Protein AF-A0A1J5X8X1-F1 (afdb_monomer)

Mean predicted aligned error: 5.67 Å

pLDDT: mean 90.8, std 10.08, range [32.78, 98.69]

Structure (mmCIF, N/CA/C/O backbone):
data_AF-A0A1J5X8X1-F1
#
_entry.id   AF-A0A1J5X8X1-F1
#
loop_
_atom_site.group_PDB
_atom_site.id
_atom_site.type_symbol
_atom_site.label_atom_id
_atom_site.label_alt_id
_atom_site.label_comp_id
_atom_site.label_asym_id
_atom_site.label_entity_id
_atom_site.label_seq_id
_atom_site.pdbx_PDB_ins_code
_atom_site.Cartn_x
_atom_site.Cartn_y
_atom_site.Cartn_z
_atom_site.occupancy
_atom_site.B_iso_or_equiv
_atom_site.auth_seq_id
_atom_site.auth_comp_id
_atom_site.auth_asym_id
_atom_site.auth_atom_id
_atom_site.pdbx_PDB_model_num
ATOM 1 N N . MET A 1 1 ? -32.567 1.807 9.500 1.00 40.91 1 MET A N 1
ATOM 2 C CA . MET A 1 1 ? -31.312 1.672 10.269 1.00 40.91 1 MET A CA 1
ATOM 3 C C . MET A 1 1 ? -31.711 1.570 11.719 1.00 40.91 1 MET A C 1
ATOM 5 O O . MET A 1 1 ? -32.300 2.523 12.210 1.00 40.91 1 MET A O 1
ATOM 9 N N . GLU A 1 2 ? -31.465 0.439 12.374 1.00 32.78 2 GLU A N 1
ATOM 10 C CA . GLU A 1 2 ? -31.559 0.424 13.834 1.00 32.78 2 GLU A CA 1
ATOM 11 C C . GLU A 1 2 ? -30.448 1.315 14.408 1.00 32.78 2 GLU A C 1
ATOM 13 O O . GLU A 1 2 ? -29.316 1.275 13.909 1.00 32.78 2 GLU A O 1
ATOM 18 N N . PRO A 1 3 ? -30.750 2.166 15.398 1.00 39.25 3 PRO A N 1
ATOM 19 C CA . PRO A 1 3 ? -29.725 2.935 16.078 1.00 39.25 3 PRO A CA 1
ATOM 20 C C . PRO A 1 3 ? -28.790 1.971 16.816 1.00 39.25 3 PRO A C 1
ATOM 22 O O . PRO A 1 3 ? -29.241 1.160 17.618 1.00 39.25 3 PRO A O 1
ATOM 25 N N . LEU A 1 4 ? -27.483 2.079 16.555 1.00 45.34 4 LEU A N 1
ATOM 26 C CA . LEU A 1 4 ? -26.440 1.466 17.382 1.00 45.34 4 LEU A CA 1
ATOM 27 C C . LEU A 1 4 ? -26.690 1.867 18.845 1.00 45.34 4 LEU A C 1
ATOM 29 O O . LEU A 1 4 ? -26.504 3.034 19.201 1.00 45.34 4 LEU A O 1
ATOM 33 N N . GLN A 1 5 ? -27.151 0.927 19.674 1.00 43.59 5 GLN A N 1
ATOM 34 C CA . GLN A 1 5 ? -27.221 1.112 21.121 1.00 43.59 5 GLN A CA 1
ATOM 35 C C . GLN A 1 5 ? -25.790 1.249 21.641 1.00 43.59 5 GLN A C 1
ATOM 37 O O . GLN A 1 5 ? -25.030 0.283 21.673 1.00 43.59 5 GLN A O 1
ATOM 42 N N . ALA A 1 6 ? -25.406 2.467 22.018 1.00 47.28 6 ALA A N 1
ATOM 43 C CA . ALA A 1 6 ? -24.106 2.720 22.615 1.00 47.28 6 ALA A CA 1
ATOM 44 C C . ALA A 1 6 ? -24.049 2.061 24.002 1.00 47.28 6 ALA A C 1
ATOM 46 O O . ALA A 1 6 ? -24.786 2.442 24.912 1.00 47.28 6 ALA A O 1
ATOM 47 N N . LEU A 1 7 ? -23.160 1.081 24.173 1.00 52.22 7 LEU A N 1
ATOM 48 C CA . LEU A 1 7 ? -22.759 0.618 25.501 1.00 52.22 7 LEU A CA 1
ATOM 49 C C . LEU A 1 7 ? -22.048 1.770 26.225 1.00 52.22 7 LEU A C 1
ATOM 51 O O . LEU A 1 7 ? -21.293 2.529 25.613 1.00 52.22 7 LEU A O 1
ATOM 55 N N . GLN A 1 8 ? -22.287 1.879 27.535 1.00 59.03 8 GLN A N 1
ATOM 56 C CA . GLN A 1 8 ? -21.937 3.025 28.390 1.00 59.03 8 GLN A CA 1
ATOM 57 C C . GLN A 1 8 ? -20.430 3.385 28.400 1.00 59.03 8 GLN A C 1
ATOM 59 O O . GLN A 1 8 ? -20.063 4.470 28.841 1.00 59.03 8 GLN A O 1
ATOM 64 N N . LYS A 1 9 ? -19.561 2.515 27.858 1.00 79.44 9 LYS A N 1
ATOM 65 C CA . LYS A 1 9 ? -18.166 2.799 27.484 1.00 79.44 9 LYS A CA 1
ATOM 66 C C . LYS A 1 9 ? -17.836 2.105 26.160 1.00 79.44 9 LYS A C 1
ATOM 68 O O . LYS A 1 9 ? -17.605 0.898 26.126 1.00 79.44 9 LYS A O 1
ATOM 73 N N . SER A 1 10 ? -17.817 2.849 25.062 1.00 91.75 10 SER A N 1
ATOM 74 C CA . SER A 1 10 ? -17.641 2.282 23.719 1.00 91.75 10 SER A CA 1
ATOM 75 C C . SER A 1 10 ? -16.583 3.035 22.916 1.00 91.75 10 SER A C 1
ATOM 77 O O . SER A 1 10 ? -16.416 4.249 23.058 1.00 91.75 10 SER A O 1
ATOM 79 N N . VAL A 1 11 ? -15.850 2.308 22.070 1.00 97.75 11 VAL A N 1
ATOM 80 C CA . VAL A 1 11 ? -14.823 2.871 21.183 1.00 97.75 11 VAL A CA 1
ATOM 81 C C . VAL A 1 11 ? -15.172 2.580 19.727 1.00 97.75 11 VAL A C 1
ATOM 83 O O . VAL A 1 11 ? -15.266 1.422 19.326 1.00 97.75 11 VAL A O 1
ATOM 86 N N . GLY A 1 12 ? -15.310 3.631 18.921 1.00 98.12 12 GLY A N 1
ATOM 87 C CA . GLY A 1 12 ? -15.494 3.517 17.476 1.00 98.12 12 GLY A CA 1
ATOM 88 C C . GLY A 1 12 ? -14.146 3.515 16.754 1.00 98.12 12 GLY A C 1
ATOM 89 O O . GLY A 1 12 ? -13.313 4.382 16.998 1.00 98.12 12 GLY A O 1
ATOM 90 N N . ILE A 1 13 ? -13.909 2.576 15.843 1.00 98.56 13 ILE A N 1
ATOM 91 C CA . ILE A 1 13 ? -12.679 2.496 15.044 1.00 98.56 13 ILE A CA 1
ATOM 92 C C . ILE A 1 13 ? -13.029 2.619 13.562 1.00 98.56 13 ILE A C 1
ATOM 94 O O . ILE A 1 13 ? -13.783 1.815 13.019 1.00 98.56 13 ILE A O 1
ATOM 98 N N . VAL A 1 14 ? -12.436 3.601 12.885 1.00 97.50 14 VAL A N 1
ATOM 99 C CA . VAL A 1 14 ? -12.612 3.826 11.445 1.00 97.50 14 VAL A CA 1
ATOM 100 C C . VAL A 1 14 ? -11.450 3.189 10.688 1.00 97.50 14 VAL A C 1
ATOM 102 O O . VAL A 1 14 ? -10.362 3.756 10.602 1.00 97.50 14 VAL A O 1
ATOM 105 N N . GLY A 1 15 ? -11.683 2.006 10.131 1.00 96.94 15 GLY A N 1
ATOM 106 C CA . GLY A 1 15 ? -10.732 1.209 9.361 1.00 96.94 15 GLY A CA 1
ATOM 107 C C . GLY A 1 15 ? -10.473 -0.156 9.998 1.00 96.94 15 GLY A C 1
ATOM 108 O O . GLY A 1 15 ? -10.001 -0.258 11.129 1.00 96.94 15 GLY A O 1
ATOM 109 N N . CYS A 1 16 ? -10.695 -1.221 9.230 1.00 97.81 16 CYS A N 1
ATOM 110 C CA . CYS A 1 16 ? -10.441 -2.614 9.602 1.00 97.81 16 CYS A CA 1
ATOM 111 C C . CYS A 1 16 ? -9.109 -3.138 9.037 1.00 97.81 16 CYS A C 1
ATOM 113 O O . CYS A 1 16 ? -8.951 -4.336 8.797 1.00 97.81 16 CYS A O 1
ATOM 115 N N . GLY A 1 17 ? -8.138 -2.251 8.801 1.00 97.31 17 GLY A N 1
ATOM 116 C CA . GLY A 1 17 ? -6.757 -2.615 8.476 1.00 97.31 17 GLY A CA 1
ATOM 117 C C . GLY A 1 17 ? -5.950 -3.075 9.700 1.00 97.31 17 GLY A C 1
ATOM 118 O O . GLY A 1 17 ? -6.484 -3.137 10.808 1.00 97.31 17 GLY A O 1
ATOM 119 N N . PRO A 1 18 ? -4.637 -3.342 9.547 1.00 97.44 18 PRO A N 1
ATOM 120 C CA . PRO A 1 18 ? -3.808 -3.848 10.642 1.00 97.44 18 PRO A CA 1
ATOM 121 C C . PRO A 1 18 ? -3.796 -2.964 11.889 1.00 97.44 18 PRO A C 1
ATOM 123 O O . PRO A 1 18 ? -3.816 -3.493 12.996 1.00 97.44 18 PRO A O 1
ATOM 126 N N . ALA A 1 19 ? -3.802 -1.637 11.712 1.00 97.94 19 ALA A N 1
ATOM 127 C CA . ALA A 1 19 ? -3.868 -0.689 12.820 1.00 97.94 19 ALA A CA 1
ATOM 128 C C . ALA A 1 19 ? -5.175 -0.847 13.609 1.00 97.94 19 ALA A C 1
ATOM 130 O O . ALA A 1 19 ? -5.130 -1.114 14.803 1.00 97.94 19 ALA A O 1
ATOM 131 N N . GLY A 1 20 ? -6.329 -0.805 12.935 1.00 98.38 20 GLY A N 1
ATOM 132 C CA . GLY A 1 20 ? -7.628 -0.971 13.590 1.00 98.38 20 GLY A CA 1
ATOM 133 C C . GLY A 1 20 ? -7.789 -2.336 14.256 1.00 98.38 20 GLY A C 1
ATOM 134 O O . GLY A 1 20 ? -8.219 -2.413 15.404 1.00 98.38 20 GLY A O 1
ATOM 135 N N . MET A 1 21 ? -7.361 -3.409 13.582 1.00 98.38 21 MET A N 1
ATOM 136 C CA . MET A 1 21 ? -7.377 -4.768 14.137 1.00 98.38 21 MET A CA 1
ATOM 137 C C . MET A 1 21 ? -6.517 -4.873 15.406 1.00 98.38 21 MET A C 1
ATOM 139 O O . MET A 1 21 ? -6.925 -5.501 16.384 1.00 98.38 21 MET A O 1
ATOM 143 N N . ALA A 1 22 ? -5.333 -4.255 15.413 1.00 98.31 22 ALA A N 1
ATOM 144 C CA . ALA A 1 22 ? -4.441 -4.237 16.568 1.00 98.31 22 ALA A CA 1
ATOM 145 C C . ALA A 1 22 ? -4.979 -3.367 17.711 1.00 98.31 22 ALA A C 1
ATOM 147 O O . ALA A 1 22 ? -4.933 -3.794 18.865 1.00 98.31 22 ALA A O 1
ATOM 148 N N . THR A 1 23 ? -5.532 -2.191 17.405 1.00 98.69 23 THR A N 1
ATOM 149 C CA . THR A 1 23 ? -6.180 -1.315 18.387 1.00 98.69 23 THR A CA 1
ATOM 150 C C . THR A 1 23 ? -7.339 -2.041 19.070 1.00 98.69 23 THR A C 1
ATOM 152 O O . THR A 1 23 ? -7.340 -2.140 20.295 1.00 98.69 23 THR A O 1
ATOM 155 N N . ALA A 1 24 ? -8.259 -2.644 18.306 1.00 98.44 24 ALA A N 1
ATOM 156 C CA . ALA A 1 24 ? -9.387 -3.405 18.849 1.00 98.44 24 ALA A CA 1
ATOM 157 C C . ALA A 1 24 ? -8.930 -4.569 19.743 1.00 98.44 24 ALA A C 1
ATOM 159 O O . ALA A 1 24 ? -9.400 -4.712 20.874 1.00 98.44 24 ALA A O 1
ATOM 160 N N . LYS A 1 25 ? -7.959 -5.370 19.271 1.00 98.19 25 LYS A N 1
ATOM 161 C CA . LYS A 1 25 ? -7.393 -6.484 20.049 1.00 98.19 25 LYS A CA 1
ATOM 162 C C . LYS A 1 25 ? -6.775 -6.011 21.360 1.00 98.19 25 LYS A C 1
ATOM 164 O O . LYS A 1 25 ? -6.987 -6.650 22.387 1.00 98.19 25 LYS A O 1
ATOM 169 N N . THR A 1 26 ? -6.014 -4.919 21.340 1.00 98.31 26 THR A N 1
ATOM 170 C CA . THR A 1 26 ? -5.364 -4.385 22.544 1.00 98.31 26 THR A CA 1
ATOM 171 C C . THR A 1 26 ? -6.387 -3.860 23.546 1.00 98.31 26 THR A C 1
ATOM 173 O O . THR A 1 26 ? -6.312 -4.219 24.720 1.00 98.31 26 THR A O 1
ATOM 176 N N . LEU A 1 27 ? -7.369 -3.080 23.087 1.00 98.06 27 LEU A N 1
ATOM 177 C CA . LEU A 1 27 ? -8.447 -2.542 23.920 1.00 98.06 27 LEU A CA 1
ATOM 178 C C . LEU A 1 27 ? -9.216 -3.662 24.643 1.00 98.06 27 LEU A C 1
ATOM 180 O O . LEU A 1 27 ? -9.280 -3.690 25.872 1.00 98.06 27 LEU A O 1
ATOM 184 N N . LEU A 1 28 ? -9.724 -4.639 23.889 1.00 97.44 28 LEU A N 1
ATOM 185 C CA . LEU A 1 28 ? -10.587 -5.701 24.418 1.00 97.44 28 LEU A CA 1
ATOM 186 C C . LEU A 1 28 ? -9.848 -6.755 25.259 1.00 97.44 28 LEU A C 1
ATOM 188 O O . LEU A 1 28 ? -10.477 -7.429 26.079 1.00 97.44 28 LEU A O 1
ATOM 192 N N . ARG A 1 29 ? -8.526 -6.898 25.086 1.00 96.94 29 ARG A N 1
ATOM 193 C CA . ARG A 1 29 ? -7.683 -7.751 25.944 1.00 96.94 29 ARG A CA 1
ATOM 194 C C . ARG A 1 29 ? -7.369 -7.113 27.293 1.00 96.94 29 ARG A C 1
ATOM 196 O O . ARG A 1 29 ? -7.176 -7.842 28.258 1.00 96.94 29 ARG A O 1
ATOM 203 N N . LYS A 1 30 ? -7.279 -5.782 27.361 1.00 96.50 30 LYS A N 1
ATOM 204 C CA . LYS A 1 30 ? -6.823 -5.065 28.564 1.00 96.50 30 LYS A CA 1
ATOM 205 C C . LYS A 1 30 ? -7.931 -4.704 29.548 1.00 96.50 30 LYS A C 1
ATOM 207 O O . LYS A 1 30 ? -7.630 -4.394 30.695 1.00 96.50 30 LYS A O 1
ATOM 212 N N . THR A 1 31 ? -9.189 -4.732 29.126 1.00 93.38 31 THR A N 1
ATOM 213 C CA . THR A 1 31 ? -10.341 -4.465 29.996 1.00 93.38 31 THR A CA 1
ATOM 214 C C . THR A 1 31 ? -11.565 -5.233 29.505 1.00 93.38 31 THR A C 1
ATOM 216 O O . THR A 1 31 ? -11.672 -5.557 28.317 1.00 93.38 31 THR A O 1
ATOM 219 N N . LYS A 1 32 ? -12.489 -5.535 30.422 1.00 91.50 32 LYS A N 1
ATOM 220 C CA . LYS A 1 32 ? -13.808 -6.108 30.132 1.00 91.50 32 LYS A CA 1
ATOM 221 C C . LYS A 1 32 ? -14.921 -5.054 30.036 1.00 91.50 32 LYS A C 1
ATOM 223 O O . LYS A 1 32 ? -15.996 -5.378 29.551 1.00 91.50 32 LYS A O 1
ATOM 228 N N . ASP A 1 33 ? -14.626 -3.801 30.374 1.00 90.06 33 ASP A N 1
ATOM 229 C CA . ASP A 1 33 ? -15.626 -2.755 30.642 1.00 90.06 33 ASP A CA 1
ATOM 230 C C . ASP A 1 33 ? -16.023 -1.938 29.410 1.00 90.06 33 ASP A C 1
ATOM 232 O O . ASP A 1 33 ? -16.806 -1.001 29.524 1.00 90.06 33 ASP A O 1
ATOM 236 N N . ILE A 1 34 ? -15.445 -2.246 28.247 1.00 93.06 34 ILE A N 1
ATOM 237 C CA . ILE A 1 34 ? -15.683 -1.500 27.005 1.00 93.06 34 ILE A CA 1
ATOM 238 C C . ILE A 1 34 ? -16.191 -2.399 25.883 1.00 93.06 34 ILE A C 1
ATOM 240 O O . ILE A 1 34 ? -15.823 -3.576 25.822 1.00 93.06 34 ILE A O 1
ATOM 244 N N . SER A 1 35 ? -16.951 -1.834 24.953 1.00 96.38 35 SER A N 1
ATOM 245 C CA . SER A 1 35 ? -17.178 -2.417 23.628 1.00 96.38 35 SER A CA 1
ATOM 246 C C . SER A 1 35 ? -16.404 -1.664 22.550 1.00 96.38 35 SER A C 1
ATOM 248 O O . SER A 1 35 ? -15.984 -0.518 22.738 1.00 96.38 35 SER A O 1
ATOM 250 N N . VAL A 1 36 ? -16.187 -2.324 21.418 1.00 98.19 36 VAL A N 1
ATOM 251 C CA . VAL A 1 36 ? -15.518 -1.756 20.251 1.00 98.19 36 VAL A CA 1
ATOM 252 C C . VAL A 1 36 ? -16.366 -2.019 19.017 1.00 98.19 36 VAL A C 1
ATOM 254 O O . VAL A 1 36 ? -16.718 -3.163 18.755 1.00 98.19 36 VAL A O 1
ATOM 257 N N . ASP A 1 37 ? -16.605 -0.979 18.227 1.00 98.19 37 ASP A N 1
ATOM 258 C CA . ASP A 1 37 ? -17.235 -1.095 16.916 1.00 98.19 37 ASP A CA 1
ATOM 259 C C . ASP A 1 37 ? -16.265 -0.624 15.839 1.00 98.19 37 ASP A C 1
ATOM 261 O O . ASP A 1 37 ? -15.731 0.484 15.891 1.00 98.19 37 ASP A O 1
ATOM 265 N N . MET A 1 38 ? -16.015 -1.481 14.856 1.00 98.31 38 MET A N 1
ATOM 266 C CA . MET A 1 38 ? -15.111 -1.208 13.748 1.00 98.31 38 MET A CA 1
ATOM 267 C C . MET A 1 38 ? -15.895 -1.009 12.456 1.00 98.31 38 MET A C 1
ATOM 269 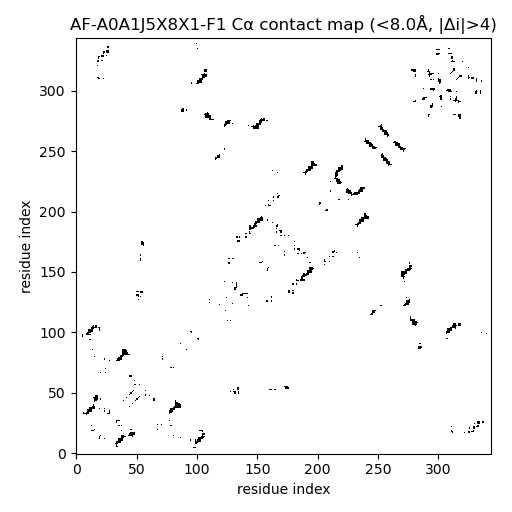O O . MET A 1 38 ? -16.763 -1.812 12.132 1.00 98.31 38 MET A O 1
ATOM 273 N N . PHE A 1 39 ? -15.539 0.012 11.683 1.00 97.88 39 PHE A N 1
ATOM 274 C CA . PHE A 1 39 ? -16.188 0.356 10.418 1.00 97.88 39 PHE A CA 1
ATOM 275 C C . PHE A 1 39 ? -15.167 0.328 9.285 1.00 97.88 39 PHE A C 1
ATOM 277 O O . PHE A 1 39 ? -14.066 0.855 9.432 1.00 97.88 39 PHE A O 1
ATOM 284 N N . ASP A 1 40 ? -15.500 -0.279 8.149 1.00 96.38 40 ASP A N 1
ATOM 285 C CA . ASP A 1 40 ? -14.661 -0.230 6.950 1.00 96.38 40 ASP A CA 1
ATOM 286 C C . ASP A 1 40 ? -15.515 -0.094 5.693 1.00 96.38 40 ASP A C 1
ATOM 288 O O . ASP A 1 40 ? -16.553 -0.743 5.550 1.00 96.38 40 ASP A O 1
ATOM 292 N N . LYS A 1 41 ? -15.042 0.714 4.743 1.00 94.38 41 LYS A N 1
ATOM 293 C CA . LYS A 1 41 ? -15.664 0.856 3.423 1.00 94.38 41 LYS A CA 1
ATOM 294 C C . LYS A 1 41 ? -15.514 -0.399 2.563 1.00 94.38 41 LYS A C 1
ATOM 296 O O . LYS A 1 41 ? -16.320 -0.641 1.670 1.00 94.38 41 LYS A O 1
ATOM 301 N N . LYS A 1 42 ? -14.471 -1.198 2.801 1.00 94.69 42 LYS A N 1
ATOM 302 C CA . LYS A 1 42 ? -14.204 -2.443 2.083 1.00 94.69 42 LYS A CA 1
ATOM 303 C C . LYS A 1 42 ? -15.058 -3.582 2.628 1.00 94.69 42 LYS A C 1
ATOM 305 O O . LYS A 1 42 ? -15.578 -3.537 3.739 1.00 94.69 42 LYS A O 1
ATOM 310 N N . GLU A 1 43 ? -15.183 -4.622 1.815 1.00 95.19 43 GLU A N 1
ATOM 311 C CA . GLU A 1 43 ? -16.057 -5.766 2.086 1.00 95.19 43 GLU A CA 1
ATOM 312 C C . GLU A 1 43 ? -15.511 -6.707 3.159 1.00 95.19 43 GLU A C 1
ATOM 314 O O . GLU A 1 43 ? -16.265 -7.470 3.750 1.00 95.19 43 GLU A O 1
ATOM 319 N N . LEU A 1 44 ? -14.195 -6.682 3.379 1.00 95.25 44 LEU A N 1
ATOM 320 C CA . LEU A 1 44 ? -13.494 -7.586 4.284 1.00 95.25 44 LEU A CA 1
ATOM 321 C C . LEU A 1 44 ? -12.374 -6.862 5.036 1.00 95.25 44 LEU A C 1
ATOM 323 O O . LEU A 1 44 ? -11.698 -5.993 4.474 1.00 95.25 44 LEU A O 1
ATOM 327 N N . SER A 1 45 ? -12.122 -7.299 6.269 1.00 96.75 45 SER A N 1
ATOM 328 C CA . SER A 1 45 ? -11.021 -6.824 7.114 1.00 96.75 45 SER A CA 1
ATOM 329 C C . SER A 1 45 ? -9.643 -7.175 6.546 1.00 96.75 45 SER A C 1
ATOM 331 O O . SER A 1 45 ? -9.474 -8.101 5.753 1.00 96.75 45 SER A O 1
ATOM 333 N N . GLY A 1 46 ? -8.623 -6.455 7.002 1.00 95.31 46 GLY A N 1
ATOM 334 C CA . GLY A 1 46 ? -7.221 -6.672 6.659 1.00 95.31 46 GLY A CA 1
ATOM 335 C C . GLY A 1 46 ? -6.577 -5.485 5.952 1.00 95.31 46 GLY A C 1
ATOM 336 O O . GLY A 1 46 ? -5.358 -5.380 5.964 1.00 95.31 46 GLY A O 1
ATOM 337 N N . GLY A 1 47 ? -7.333 -4.548 5.372 1.00 93.94 47 GLY A N 1
ATOM 338 C CA . GLY A 1 47 ? -6.748 -3.368 4.718 1.00 93.94 47 GLY A CA 1
ATOM 339 C C . GLY A 1 47 ? -5.605 -3.737 3.755 1.00 93.94 47 GLY A C 1
ATOM 340 O O . GLY A 1 47 ? -5.717 -4.694 2.991 1.00 93.94 47 GLY A O 1
ATOM 341 N N . MET A 1 48 ? -4.471 -3.033 3.815 1.00 90.06 48 MET A N 1
ATOM 342 C CA . MET A 1 48 ? -3.343 -3.248 2.891 1.00 90.06 48 MET A CA 1
ATOM 343 C C . MET A 1 48 ? -2.758 -4.669 2.888 1.00 90.06 48 MET A C 1
ATOM 345 O O . MET A 1 48 ? -2.316 -5.116 1.833 1.00 90.06 48 MET A O 1
ATOM 349 N N . ILE A 1 49 ? -2.787 -5.417 3.998 1.00 92.56 49 ILE A N 1
ATOM 350 C CA . ILE A 1 49 ? -2.287 -6.808 3.981 1.00 92.56 49 ILE A CA 1
ATOM 351 C C . ILE A 1 49 ? -3.209 -7.757 3.203 1.00 92.56 49 ILE A C 1
ATOM 353 O O . ILE A 1 49 ? -2.764 -8.818 2.781 1.00 92.56 49 ILE A O 1
ATOM 357 N N . ARG A 1 50 ? -4.474 -7.368 2.982 1.00 92.94 50 ARG A N 1
ATOM 358 C CA . ARG A 1 50 ? -5.424 -8.089 2.124 1.00 92.94 50 ARG A CA 1
ATOM 359 C C . ARG A 1 50 ? -5.479 -7.509 0.716 1.00 92.94 50 ARG A C 1
ATOM 361 O O . ARG A 1 50 ? -5.469 -8.268 -0.243 1.00 92.94 50 ARG A O 1
ATOM 368 N N . TYR A 1 51 ? -5.551 -6.188 0.585 1.00 91.19 51 TYR A N 1
ATOM 369 C CA . TYR A 1 51 ? -5.835 -5.518 -0.689 1.00 91.19 51 TYR A CA 1
ATOM 370 C C . TYR A 1 51 ? -4.594 -4.991 -1.418 1.00 91.19 51 TYR A C 1
ATOM 372 O O . TYR A 1 51 ? -4.694 -4.688 -2.601 1.00 91.19 51 TYR A O 1
ATOM 380 N N . GLY A 1 52 ? -3.451 -4.860 -0.743 1.00 90.06 52 GLY A N 1
ATOM 381 C CA . GLY A 1 52 ? -2.241 -4.253 -1.309 1.00 90.06 52 GLY A CA 1
ATOM 382 C C . GLY A 1 52 ? -1.070 -5.216 -1.487 1.00 90.06 52 GLY A C 1
ATOM 383 O O . GLY A 1 52 ? -0.304 -5.073 -2.435 1.00 90.06 52 GLY A O 1
ATOM 384 N N . VAL A 1 53 ? -0.928 -6.201 -0.596 1.00 90.81 53 VAL A N 1
ATOM 385 C CA . VAL A 1 53 ? 0.137 -7.212 -0.688 1.00 90.81 53 VAL A CA 1
ATOM 386 C C . VAL A 1 53 ? -0.049 -8.062 -1.943 1.00 90.81 53 VAL A C 1
ATOM 388 O O . VAL A 1 53 ? -1.154 -8.542 -2.215 1.00 90.81 53 VAL A O 1
ATOM 391 N N . ALA A 1 54 ? 1.044 -8.234 -2.691 1.00 91.12 54 ALA A N 1
ATOM 392 C CA . ALA A 1 54 ? 1.082 -9.032 -3.908 1.00 91.12 54 ALA A CA 1
ATOM 393 C C . ALA A 1 54 ? 0.633 -10.490 -3.662 1.00 91.12 54 ALA A C 1
ATOM 395 O O . ALA A 1 54 ? 0.937 -11.035 -2.598 1.00 91.12 54 ALA A O 1
ATOM 396 N N . PRO A 1 55 ? -0.036 -11.138 -4.635 1.00 90.88 55 PRO A N 1
ATOM 397 C CA . PRO A 1 55 ? -0.586 -12.492 -4.507 1.00 90.88 55 PRO A CA 1
ATOM 398 C C . PRO A 1 55 ? 0.371 -13.552 -3.949 1.00 90.88 55 PRO A C 1
ATOM 400 O O . PRO A 1 55 ? 0.010 -14.367 -3.100 1.00 90.88 55 PRO A O 1
ATOM 403 N N . ASP A 1 56 ? 1.634 -13.501 -4.354 1.00 88.88 56 ASP A N 1
ATOM 404 C CA . ASP A 1 56 ? 2.672 -14.437 -3.923 1.00 88.88 56 ASP A CA 1
ATOM 405 C C . ASP A 1 56 ? 3.307 -14.113 -2.561 1.00 88.88 56 ASP A C 1
ATOM 407 O O . ASP A 1 56 ? 4.200 -14.818 -2.100 1.00 88.88 56 ASP A O 1
ATOM 411 N N . HIS A 1 57 ? 2.841 -13.050 -1.908 1.00 89.19 57 HIS A N 1
ATOM 412 C CA . HIS A 1 57 ? 3.247 -12.630 -0.569 1.00 89.19 57 HIS A CA 1
ATOM 413 C C . HIS A 1 57 ? 2.095 -12.687 0.439 1.00 89.19 57 HIS A C 1
ATOM 415 O O . HIS A 1 57 ? 2.315 -12.480 1.634 1.00 89.19 57 HIS A O 1
ATOM 421 N N . GLU A 1 58 ? 0.873 -12.989 -0.008 1.00 86.75 58 GLU A N 1
ATOM 422 C CA . GLU A 1 58 ? -0.315 -13.025 0.848 1.00 86.75 58 GLU A CA 1
ATOM 423 C C . GLU A 1 58 ? -0.187 -14.018 2.004 1.00 86.75 58 GLU A C 1
ATOM 425 O O . GLU A 1 58 ? -0.612 -13.725 3.124 1.00 86.75 58 GLU A O 1
ATOM 430 N N . ASP A 1 59 ? 0.437 -15.174 1.757 1.00 88.31 59 ASP A N 1
ATOM 431 C CA . ASP A 1 59 ? 0.614 -16.235 2.754 1.00 88.31 59 ASP A CA 1
ATOM 432 C C . ASP A 1 59 ? 1.331 -15.750 4.019 1.00 88.31 59 ASP A C 1
ATOM 434 O O . ASP A 1 59 ? 1.002 -16.198 5.120 1.00 88.31 59 ASP A O 1
ATOM 438 N N . ARG A 1 60 ? 2.214 -14.748 3.892 1.00 89.12 60 ARG A N 1
ATOM 439 C CA . ARG A 1 60 ? 2.935 -14.132 5.019 1.00 89.12 60 ARG A CA 1
ATOM 440 C C . ARG A 1 60 ? 2.001 -13.467 6.035 1.00 89.12 60 ARG A C 1
ATOM 442 O O . ARG A 1 60 ? 2.383 -13.292 7.189 1.00 89.12 60 ARG A O 1
ATOM 449 N N . TYR A 1 61 ? 0.786 -13.097 5.623 1.00 91.25 61 TYR A N 1
ATOM 450 C CA . TYR A 1 61 ? -0.170 -12.348 6.443 1.00 91.25 61 TYR A CA 1
ATOM 451 C C . TYR A 1 61 ? -1.488 -13.090 6.695 1.00 91.25 61 TYR A C 1
ATOM 453 O O . TYR A 1 61 ? -2.311 -12.619 7.485 1.00 91.25 61 TYR A O 1
ATOM 461 N N . LYS A 1 62 ? -1.695 -14.274 6.095 1.00 89.44 62 LYS A N 1
ATOM 462 C CA . LYS A 1 62 ? -2.914 -15.080 6.303 1.00 89.44 62 LYS A CA 1
ATOM 463 C C . LYS A 1 62 ? -3.139 -15.426 7.775 1.00 89.44 62 LYS A C 1
ATOM 465 O O . LYS A 1 62 ? -4.270 -15.353 8.250 1.00 89.44 62 LYS A O 1
ATOM 470 N N . SER A 1 63 ? -2.081 -15.772 8.511 1.00 92.94 63 SER A N 1
ATOM 471 C CA . SER A 1 63 ? -2.165 -16.074 9.948 1.00 92.94 63 SER A CA 1
ATOM 472 C C . SER A 1 63 ? -2.642 -14.874 10.766 1.00 92.94 63 SER A C 1
ATOM 474 O O . SER A 1 63 ? -3.482 -15.039 11.646 1.00 92.94 63 SER A O 1
ATOM 476 N N . PHE A 1 64 ? -2.175 -13.667 10.439 1.00 93.81 64 PHE A N 1
ATOM 477 C CA . PHE A 1 64 ? -2.592 -12.441 11.114 1.00 93.81 64 PHE A CA 1
ATOM 478 C C . PHE A 1 64 ? -4.092 -12.178 10.937 1.00 93.81 64 PHE A C 1
ATOM 480 O O . PHE A 1 64 ? -4.774 -11.862 11.912 1.00 93.81 64 PHE A O 1
ATOM 487 N N . ILE A 1 65 ? -4.612 -12.344 9.715 1.00 95.19 65 ILE A N 1
ATOM 488 C CA . ILE A 1 65 ? -6.039 -12.139 9.444 1.00 95.19 65 ILE A CA 1
ATOM 489 C C . ILE A 1 65 ? -6.880 -13.218 10.134 1.00 95.19 65 ILE A C 1
ATOM 491 O O . ILE A 1 65 ? -7.797 -12.878 10.876 1.00 95.19 65 ILE A O 1
ATOM 495 N N . ARG A 1 66 ? -6.510 -14.501 10.003 1.00 95.94 66 ARG A N 1
ATOM 496 C CA . ARG A 1 66 ? -7.212 -15.604 10.686 1.00 95.94 66 ARG A CA 1
ATOM 497 C C . ARG A 1 66 ? -7.267 -15.410 12.203 1.00 95.94 66 ARG A C 1
ATOM 499 O O . ARG A 1 66 ? -8.324 -15.568 12.802 1.00 95.94 66 ARG A O 1
ATOM 506 N N . ALA A 1 67 ? -6.158 -14.991 12.811 1.00 96.56 67 ALA A N 1
ATOM 507 C CA . ALA A 1 67 ? -6.074 -14.726 14.247 1.00 96.56 67 ALA A CA 1
ATOM 508 C C . ALA A 1 67 ? -6.873 -13.490 14.703 1.00 96.56 67 ALA A C 1
ATOM 510 O O . ALA A 1 67 ? -7.029 -13.262 15.906 1.00 96.56 67 ALA A O 1
ATOM 511 N N . PHE A 1 68 ? -7.309 -12.628 13.784 1.00 97.69 68 PHE A N 1
ATOM 512 C CA . PHE A 1 68 ? -8.274 -11.575 14.086 1.00 97.69 68 PHE A CA 1
ATOM 513 C C . PHE A 1 68 ? -9.705 -12.066 13.890 1.00 97.69 68 PHE A C 1
ATOM 515 O O . PHE A 1 68 ? -10.536 -11.793 14.745 1.00 97.69 68 PHE A O 1
ATOM 522 N N . ASP A 1 69 ? -9.983 -12.837 12.839 1.00 96.69 69 ASP A N 1
ATOM 523 C CA . ASP A 1 69 ? -11.316 -13.402 12.605 1.00 96.69 69 ASP A CA 1
ATOM 524 C C . ASP A 1 69 ? -11.750 -14.310 13.771 1.00 96.69 69 ASP A C 1
ATOM 526 O O . ASP A 1 69 ? -12.878 -14.226 14.252 1.00 96.69 69 ASP A O 1
ATOM 530 N N . GLU A 1 70 ? -10.841 -15.138 14.291 1.00 97.81 70 GLU A N 1
ATOM 531 C CA . GLU A 1 70 ? -11.074 -15.948 15.494 1.00 97.81 70 GLU A CA 1
ATOM 532 C C . GLU A 1 70 ? -11.271 -15.087 16.750 1.00 97.81 70 GLU A C 1
ATOM 534 O O . GLU A 1 70 ? -12.160 -15.337 17.569 1.00 97.81 70 GLU A O 1
ATOM 539 N N . PHE A 1 71 ? -10.481 -14.020 16.884 1.00 97.88 71 PHE A N 1
ATOM 540 C CA . PHE A 1 71 ? -10.631 -13.070 17.980 1.00 97.88 71 PHE A CA 1
ATOM 541 C C . PHE A 1 71 ? -11.996 -12.365 17.941 1.00 97.88 71 PHE A C 1
ATOM 543 O O . PHE A 1 71 ? -12.648 -12.237 18.974 1.00 97.88 71 PHE A O 1
ATOM 550 N N . ALA A 1 72 ? -12.457 -11.956 16.758 1.00 97.38 72 ALA A N 1
ATOM 551 C CA . ALA A 1 72 ? -13.762 -11.340 16.569 1.00 97.38 72 ALA A CA 1
ATOM 552 C C . ALA A 1 72 ? -14.899 -12.306 16.920 1.00 97.38 72 ALA A C 1
ATOM 554 O O . ALA A 1 72 ? -15.800 -11.938 17.668 1.00 97.38 72 ALA A O 1
ATOM 555 N N . LYS A 1 73 ? -14.811 -13.571 16.488 1.00 96.81 73 LYS A N 1
ATOM 556 C CA . LYS A 1 73 ? -15.795 -14.611 16.838 1.00 96.81 73 LYS A CA 1
ATOM 557 C C . LYS A 1 73 ? -15.907 -14.833 18.348 1.00 96.81 73 LYS A C 1
ATOM 559 O O . LYS A 1 73 ? -17.012 -14.927 18.873 1.00 96.81 73 LYS A O 1
ATOM 564 N N . THR A 1 74 ? -14.773 -14.895 19.043 1.00 97.06 74 THR A N 1
ATOM 565 C CA . THR A 1 74 ? -14.717 -15.133 20.499 1.00 97.06 74 THR A CA 1
ATOM 566 C C . THR A 1 74 ? -15.080 -13.907 21.342 1.00 97.06 74 THR A C 1
ATOM 568 O O . THR A 1 74 ? -15.330 -14.048 22.533 1.00 97.06 74 THR A O 1
ATOM 571 N N . ASN A 1 75 ? -15.137 -12.711 20.746 1.00 96.75 75 ASN A N 1
ATOM 572 C CA . ASN A 1 75 ? -15.489 -11.458 21.424 1.00 96.75 75 ASN A CA 1
ATOM 573 C C . ASN A 1 75 ? -16.741 -10.802 20.820 1.00 96.75 75 ASN A C 1
ATOM 575 O O . ASN A 1 75 ? -16.917 -9.596 20.970 1.00 96.75 75 ASN A O 1
ATOM 579 N N . LYS A 1 76 ? -17.609 -11.574 20.151 1.00 95.06 76 LYS A N 1
ATOM 580 C CA . LYS A 1 76 ? -18.778 -11.062 19.411 1.00 95.06 76 LYS A CA 1
ATOM 581 C C . LYS A 1 76 ? -19.723 -10.186 20.247 1.00 95.06 76 LYS A C 1
ATOM 583 O O . LYS A 1 76 ? -20.330 -9.276 19.705 1.00 95.06 76 LYS A O 1
ATOM 588 N N . ASP A 1 77 ? -19.791 -10.413 21.560 1.00 94.69 77 ASP A N 1
ATOM 589 C CA . ASP A 1 77 ? -20.651 -9.642 22.471 1.00 94.69 77 ASP A CA 1
ATOM 590 C C . ASP A 1 77 ? -20.092 -8.236 22.766 1.00 94.69 77 ASP A C 1
ATOM 592 O O . ASP A 1 77 ? -20.762 -7.400 23.364 1.00 94.69 77 ASP A O 1
ATOM 596 N N . ARG A 1 78 ? -18.834 -7.973 22.384 1.00 96.19 78 ARG A N 1
ATOM 597 C CA . ARG A 1 78 ? -18.110 -6.721 22.658 1.00 96.19 78 ARG A CA 1
ATOM 598 C C . ARG A 1 78 ? -17.387 -6.146 21.441 1.00 96.19 78 ARG A C 1
ATOM 600 O O . ARG A 1 78 ? -16.769 -5.091 21.571 1.00 96.19 78 ARG A O 1
ATOM 607 N N . LEU A 1 79 ? -17.410 -6.836 20.301 1.00 97.81 79 LEU A N 1
ATOM 608 C CA . LEU A 1 79 ? -16.736 -6.432 19.073 1.00 97.81 79 LEU A CA 1
ATOM 609 C C . LEU A 1 79 ? -17.695 -6.496 17.883 1.00 97.81 79 LEU A C 1
ATOM 611 O O . LEU A 1 79 ? -17.920 -7.571 17.324 1.00 97.81 79 LEU A O 1
ATOM 615 N N . GLY A 1 80 ? -18.196 -5.336 17.464 1.00 97.56 80 GLY A N 1
ATOM 616 C CA . GLY A 1 80 ? -18.874 -5.162 16.185 1.00 97.56 80 GLY A CA 1
ATOM 617 C C . GLY A 1 80 ? -17.868 -4.907 15.063 1.00 97.56 80 GLY A C 1
ATOM 618 O O . GLY A 1 80 ? -16.940 -4.111 15.209 1.00 97.56 80 GLY A O 1
ATOM 619 N N . VAL A 1 81 ? -18.031 -5.576 13.919 1.00 97.88 81 VAL A N 1
ATOM 620 C CA . VAL A 1 81 ? -17.236 -5.316 12.708 1.00 97.88 81 VAL A CA 1
ATOM 621 C C . VAL A 1 81 ? -18.188 -5.112 11.536 1.00 97.88 81 VAL A C 1
ATOM 623 O O . VAL A 1 81 ? -18.865 -6.043 11.104 1.00 97.88 81 VAL A O 1
ATOM 626 N N . PHE A 1 82 ? -18.234 -3.886 11.023 1.00 97.38 82 PHE A N 1
ATOM 627 C CA . PHE A 1 82 ? -19.186 -3.432 10.019 1.00 97.38 82 PHE A CA 1
ATOM 628 C C . PHE A 1 82 ? -18.463 -3.072 8.716 1.00 97.38 82 PHE A C 1
ATOM 630 O O . PHE A 1 82 ? -17.888 -1.992 8.566 1.00 97.38 82 PHE A O 1
ATOM 637 N N . HIS A 1 83 ? -18.502 -3.995 7.758 1.00 97.44 83 HIS A N 1
ATOM 638 C CA . HIS A 1 83 ? -17.978 -3.806 6.402 1.00 97.44 83 HIS A CA 1
ATOM 639 C C . HIS A 1 83 ? -18.967 -3.065 5.502 1.00 97.44 83 HIS A C 1
ATOM 641 O O . HIS A 1 83 ? -20.162 -3.002 5.795 1.00 97.44 83 HIS A O 1
ATOM 647 N N . ARG A 1 84 ? -18.475 -2.544 4.371 1.00 96.25 84 ARG A N 1
ATOM 648 C CA . ARG A 1 84 ? -19.257 -1.712 3.433 1.00 96.25 84 ARG A CA 1
ATOM 649 C C . ARG A 1 84 ? -19.933 -0.517 4.127 1.00 96.25 84 ARG A C 1
ATOM 651 O O . ARG A 1 84 ? -21.025 -0.096 3.753 1.00 96.25 84 ARG A O 1
ATOM 658 N N . ARG A 1 85 ? -19.286 0.016 5.165 1.00 94.94 85 ARG A N 1
ATOM 659 C CA . ARG A 1 85 ? -19.694 1.208 5.915 1.00 94.94 85 ARG A CA 1
ATOM 660 C C . ARG A 1 85 ? -18.563 2.222 5.853 1.00 94.94 85 ARG A C 1
ATOM 662 O O . ARG A 1 85 ? -17.634 2.191 6.656 1.00 94.94 85 ARG A O 1
ATOM 669 N N . GLU A 1 86 ? -18.626 3.090 4.853 1.00 92.19 86 GLU A N 1
ATOM 670 C CA . GLU A 1 86 ? -17.717 4.225 4.764 1.00 92.19 86 GLU A CA 1
ATOM 671 C C . GLU A 1 86 ? -18.113 5.288 5.793 1.00 92.19 86 GLU A C 1
ATOM 673 O O . GLU A 1 86 ? -19.291 5.599 5.960 1.00 92.19 86 GLU A O 1
ATOM 678 N N . ILE A 1 87 ? -17.119 5.802 6.517 1.00 92.00 87 ILE A N 1
ATOM 679 C CA . ILE A 1 87 ? -17.300 6.899 7.464 1.00 92.00 87 ILE A CA 1
ATOM 680 C C . ILE A 1 87 ? -16.762 8.156 6.803 1.00 92.00 87 ILE A C 1
ATOM 682 O O . ILE A 1 87 ? -15.551 8.330 6.664 1.00 92.00 87 ILE A O 1
ATOM 686 N N . GLU A 1 88 ? -17.686 9.015 6.402 1.00 88.25 88 GLU A N 1
ATOM 687 C CA . GLU A 1 88 ? -17.401 10.330 5.842 1.00 88.25 88 GLU A CA 1
ATOM 688 C C . GLU A 1 88 ? -17.409 11.405 6.940 1.00 88.25 88 GLU A C 1
ATOM 690 O O . GLU A 1 88 ? -17.530 11.113 8.136 1.00 88.25 88 GLU A O 1
ATOM 695 N N . LYS A 1 89 ? -17.242 12.668 6.542 1.00 85.62 89 LYS A N 1
ATOM 696 C CA . LYS A 1 89 ? -17.093 13.810 7.450 1.00 85.62 89 LYS A CA 1
ATOM 697 C C . LYS A 1 89 ? -18.245 13.924 8.452 1.00 85.62 89 LYS A C 1
ATOM 699 O O . LYS A 1 89 ? -18.001 14.023 9.654 1.00 85.62 89 LYS A O 1
ATOM 704 N N . GLU A 1 90 ? -19.484 13.889 7.978 1.00 84.56 90 GLU A N 1
ATOM 705 C CA . GLU A 1 90 ? -20.683 14.084 8.797 1.00 84.56 90 GLU A CA 1
ATOM 706 C C . GLU A 1 90 ? -20.877 12.913 9.772 1.00 84.56 90 GLU A C 1
ATOM 708 O O . GLU A 1 90 ? -21.152 13.117 10.959 1.00 84.56 90 GLU A O 1
ATOM 713 N N . ALA A 1 91 ? -20.636 11.687 9.293 1.00 87.81 91 ALA A N 1
ATOM 714 C CA . ALA A 1 91 ? -20.699 10.473 10.100 1.00 87.81 91 ALA A CA 1
ATOM 715 C C . ALA A 1 91 ? -19.639 10.465 11.212 1.00 87.81 91 ALA A C 1
ATOM 717 O O . ALA A 1 91 ? -19.927 10.034 12.329 1.00 87.81 91 ALA A O 1
ATOM 718 N N . LEU A 1 92 ? -18.435 10.996 10.961 1.00 91.06 92 LEU A N 1
ATOM 719 C CA . LEU A 1 92 ? -17.406 11.115 11.995 1.00 91.06 92 LEU A CA 1
ATOM 720 C C . LEU A 1 92 ? -17.865 12.019 13.148 1.00 91.06 92 LEU A C 1
ATOM 722 O O . LEU A 1 92 ? -17.683 11.669 14.316 1.00 91.06 92 LEU A O 1
ATOM 726 N N . SER A 1 93 ? -18.485 13.164 12.848 1.00 89.94 93 SER A N 1
ATOM 727 C CA . SER A 1 93 ? -19.021 14.060 13.881 1.00 89.94 93 SER A CA 1
ATOM 728 C C . SER A 1 93 ? -20.098 13.383 14.731 1.00 89.94 93 SER A C 1
ATOM 730 O O . SER A 1 93 ? -20.155 13.603 15.940 1.00 89.94 93 SER A O 1
ATOM 732 N N . GLU A 1 94 ? -20.940 12.548 14.123 1.00 90.19 94 GLU A N 1
ATOM 733 C CA . GLU A 1 94 ? -21.938 11.762 14.847 1.00 90.19 94 GLU A CA 1
ATOM 734 C C . GLU A 1 94 ? -21.301 10.664 15.706 1.00 90.19 94 GLU A C 1
ATOM 736 O O . GLU A 1 94 ? -21.635 10.543 16.886 1.00 90.19 94 GLU A O 1
ATOM 741 N N . MET A 1 95 ? -20.339 9.914 15.159 1.00 92.69 95 MET A N 1
ATOM 742 C CA . MET A 1 95 ? -19.592 8.898 15.904 1.00 92.69 95 MET A CA 1
ATOM 743 C C . MET A 1 95 ? -18.949 9.489 17.159 1.00 92.69 95 MET A C 1
ATOM 745 O O . MET A 1 95 ? -19.068 8.912 18.236 1.00 92.69 95 MET A O 1
ATOM 749 N N . ARG A 1 96 ? -18.336 10.672 17.059 1.00 91.94 96 ARG A N 1
ATOM 750 C CA . ARG A 1 96 ? -17.698 11.345 18.202 1.00 91.94 96 ARG A CA 1
ATOM 751 C C . ARG A 1 96 ? -18.659 11.721 19.330 1.00 91.94 96 ARG A C 1
ATOM 753 O O . ARG A 1 96 ? -18.201 11.902 20.453 1.00 91.94 96 ARG A O 1
ATOM 760 N N . ARG A 1 97 ? -19.961 11.843 19.049 1.00 90.12 97 ARG A N 1
ATOM 761 C CA . ARG A 1 97 ? -20.997 12.056 20.074 1.00 90.12 97 ARG A CA 1
ATOM 762 C C . ARG A 1 97 ? -21.492 10.751 20.698 1.00 90.12 97 ARG A C 1
ATOM 764 O O . ARG A 1 97 ? -21.955 10.779 21.831 1.00 90.12 97 ARG A O 1
ATOM 771 N N . LYS A 1 98 ? -21.429 9.636 19.963 1.00 91.00 98 LYS A N 1
ATOM 772 C CA . LYS A 1 98 ? -21.951 8.327 20.398 1.00 91.00 98 LYS A CA 1
ATOM 773 C C . LYS A 1 98 ? -20.921 7.468 21.125 1.00 91.00 98 LYS A C 1
ATOM 775 O O . LYS A 1 98 ? -21.288 6.733 22.033 1.00 91.00 98 LYS A O 1
ATOM 780 N N . TYR A 1 99 ? -19.658 7.549 20.716 1.00 94.44 99 TYR A N 1
ATOM 781 C CA . TYR A 1 99 ? -18.572 6.773 21.304 1.00 94.44 99 TYR A CA 1
ATOM 782 C C . TYR A 1 99 ? -17.796 7.601 22.326 1.00 94.44 99 TYR A C 1
ATOM 784 O O . TYR A 1 99 ? -17.530 8.787 22.123 1.00 94.44 99 TYR A O 1
ATOM 792 N N . SER A 1 100 ? -17.356 6.945 23.399 1.00 94.44 100 SER A N 1
ATOM 793 C CA . SER A 1 100 ? -16.472 7.544 24.404 1.00 94.44 100 SER A CA 1
ATOM 794 C C . SER A 1 100 ? -15.115 7.930 23.805 1.00 94.44 100 SER A C 1
ATOM 796 O O . SER A 1 100 ? -14.514 8.911 24.232 1.00 94.44 100 SER A O 1
ATOM 798 N N . ALA A 1 101 ? -14.653 7.188 22.794 1.00 96.69 101 ALA A N 1
ATOM 799 C CA . ALA A 1 101 ? -13.481 7.515 21.989 1.00 96.69 101 ALA A CA 1
ATOM 800 C C . ALA A 1 101 ? -13.666 7.058 20.535 1.00 96.69 101 ALA A C 1
ATOM 802 O O . ALA A 1 101 ? -14.293 6.030 20.273 1.00 96.69 101 ALA A O 1
ATOM 803 N N . VAL A 1 102 ? -13.080 7.789 19.587 1.00 97.62 102 VAL A N 1
ATOM 804 C CA . VAL A 1 102 ? -13.020 7.403 18.171 1.00 97.62 102 VAL A CA 1
ATOM 805 C C . VAL A 1 102 ? -11.567 7.305 17.724 1.00 97.62 102 VAL A C 1
ATOM 807 O O . VAL A 1 102 ? -10.771 8.197 18.001 1.00 97.62 102 VAL A O 1
ATOM 810 N N . VAL A 1 103 ? -11.210 6.238 17.010 1.00 98.38 103 VAL A N 1
ATOM 811 C CA . VAL A 1 103 ? -9.857 6.014 16.485 1.00 98.38 103 VAL A CA 1
ATOM 812 C C . VAL A 1 103 ? -9.885 5.957 14.967 1.00 98.38 103 VAL A C 1
ATOM 814 O O . VAL A 1 103 ? -10.531 5.095 14.372 1.00 98.38 103 VAL A O 1
ATOM 817 N N . LEU A 1 104 ? -9.145 6.855 14.330 1.00 97.44 104 LEU A N 1
ATOM 818 C CA . LEU A 1 104 ? -8.910 6.845 12.897 1.00 97.44 104 LEU A CA 1
ATOM 819 C C . LEU A 1 104 ? -7.773 5.873 12.580 1.00 97.44 104 LEU A C 1
ATOM 821 O O . LEU A 1 104 ? -6.631 6.068 12.993 1.00 97.44 104 LEU A O 1
ATOM 825 N N . CYS A 1 105 ? -8.103 4.834 11.822 1.00 96.88 105 CYS A N 1
ATOM 826 C CA . CYS A 1 105 ? -7.210 3.778 11.349 1.00 96.88 105 CYS A CA 1
ATOM 827 C C . CYS A 1 105 ? -7.282 3.659 9.816 1.00 96.88 105 CYS A C 1
ATOM 829 O O . CYS A 1 105 ? -7.143 2.571 9.251 1.00 96.88 105 CYS A O 1
ATOM 831 N N . THR A 1 106 ? -7.523 4.781 9.131 1.00 93.38 106 THR A N 1
ATOM 832 C CA . THR A 1 106 ? -7.807 4.846 7.688 1.00 93.38 106 THR A CA 1
ATOM 833 C C . THR A 1 106 ? -6.584 4.580 6.814 1.00 93.38 106 THR A C 1
ATOM 835 O O . THR A 1 106 ? -6.722 4.280 5.630 1.00 93.38 106 THR A O 1
ATOM 838 N N . GLY A 1 107 ? -5.378 4.651 7.377 1.00 92.00 107 GLY A N 1
ATOM 839 C CA . GLY A 1 107 ? -4.137 4.548 6.615 1.00 92.00 107 GLY A CA 1
ATOM 840 C C . GLY A 1 107 ? -3.977 5.684 5.597 1.00 92.00 107 GLY A C 1
ATOM 841 O O . GLY A 1 107 ? -4.588 6.734 5.746 1.00 92.00 107 GLY A O 1
ATOM 842 N N . ALA A 1 108 ? -3.157 5.481 4.563 1.00 88.81 108 ALA A N 1
ATOM 843 C CA . ALA A 1 108 ? -2.987 6.447 3.475 1.00 88.81 108 ALA A CA 1
ATOM 844 C C . ALA A 1 108 ? -3.738 5.976 2.226 1.00 88.81 108 ALA A C 1
ATOM 846 O O . ALA A 1 108 ? -3.468 4.883 1.728 1.00 88.81 108 ALA A O 1
ATOM 847 N N . GLN A 1 109 ? -4.700 6.770 1.757 1.00 82.94 109 GLN A N 1
ATOM 848 C CA . GLN A 1 109 ? -5.686 6.330 0.763 1.00 82.94 109 GLN A CA 1
ATOM 849 C C . GLN A 1 109 ? -5.423 6.870 -0.644 1.00 82.94 109 GLN A C 1
ATOM 851 O O . GLN A 1 109 ? -5.818 6.241 -1.624 1.00 82.94 109 GLN A O 1
ATOM 856 N N . LYS A 1 110 ? -4.765 8.022 -0.764 1.00 83.56 110 LYS A N 1
ATOM 857 C CA . LYS A 1 110 ? -4.568 8.704 -2.043 1.00 83.56 110 LYS A CA 1
ATOM 858 C C . LYS A 1 110 ? -3.187 8.383 -2.596 1.00 83.56 110 LYS A C 1
ATOM 860 O O . LYS A 1 110 ? -2.233 8.261 -1.844 1.00 83.56 110 LYS A O 1
ATOM 865 N N . GLN A 1 111 ? -3.051 8.216 -3.906 1.00 82.81 111 GLN A N 1
ATOM 866 C CA . GLN A 1 111 ? -1.725 8.098 -4.511 1.00 82.81 111 GLN A CA 1
ATOM 867 C C . GLN A 1 111 ? -1.087 9.487 -4.621 1.00 82.81 111 GLN A C 1
ATOM 869 O O . GLN A 1 111 ? -1.741 10.431 -5.062 1.00 82.81 111 GLN A O 1
ATOM 874 N N . LYS A 1 112 ? 0.197 9.602 -4.272 1.00 85.38 112 LYS A N 1
ATOM 875 C CA . LYS A 1 112 ? 0.943 10.848 -4.446 1.00 85.38 112 LYS A CA 1
ATOM 876 C C . LYS A 1 112 ? 1.089 11.164 -5.939 1.00 85.38 112 LYS A C 1
ATOM 878 O O . LYS A 1 112 ? 1.648 10.354 -6.682 1.00 85.38 112 LYS A O 1
ATOM 883 N N . ALA A 1 113 ? 0.615 12.332 -6.366 1.00 85.19 113 ALA A N 1
ATOM 884 C CA . ALA A 1 113 ? 0.773 12.798 -7.743 1.00 85.19 113 ALA A CA 1
ATOM 885 C C . ALA A 1 113 ? 2.254 13.049 -8.092 1.00 85.19 113 ALA A C 1
ATOM 887 O O . ALA A 1 113 ? 3.098 13.207 -7.207 1.00 85.19 113 ALA A O 1
ATOM 888 N N . LEU A 1 114 ? 2.575 13.060 -9.388 1.00 89.31 114 LEU A N 1
ATOM 889 C CA . LEU A 1 114 ? 3.866 13.568 -9.846 1.00 89.31 114 LEU A CA 1
ATOM 890 C C . LEU A 1 114 ? 3.849 15.096 -9.811 1.00 89.31 114 LEU A C 1
ATOM 892 O O . LEU A 1 114 ? 2.843 15.713 -10.145 1.00 89.31 114 LEU A O 1
ATOM 896 N N . ASP A 1 115 ? 4.993 15.691 -9.484 1.00 89.06 115 ASP A N 1
ATOM 897 C CA . ASP A 1 115 ? 5.184 17.149 -9.491 1.00 89.06 115 ASP A CA 1
ATOM 898 C C . ASP A 1 115 ? 5.375 17.708 -10.921 1.00 89.06 115 ASP A C 1
ATOM 900 O O . ASP A 1 115 ? 5.745 18.865 -11.104 1.00 89.06 115 ASP A O 1
ATOM 904 N N . ILE A 1 116 ? 5.172 16.871 -11.943 1.00 93.12 116 ILE A N 1
ATOM 905 C CA . ILE A 1 116 ? 5.302 17.203 -13.362 1.00 93.12 116 ILE A CA 1
ATOM 906 C C . ILE A 1 116 ? 4.019 16.813 -14.107 1.00 93.12 116 ILE A C 1
ATOM 908 O O . ILE A 1 116 ? 3.397 15.808 -13.746 1.00 93.12 116 ILE A O 1
ATOM 912 N N . PRO A 1 117 ? 3.632 17.552 -15.162 1.00 93.62 117 PRO A N 1
ATOM 913 C CA . PRO A 1 117 ? 2.511 17.169 -16.009 1.00 93.62 117 PRO A CA 1
ATOM 914 C C . PRO A 1 117 ? 2.701 15.782 -16.632 1.00 93.62 117 PRO A C 1
ATOM 916 O O . PRO A 1 117 ? 3.803 15.412 -17.047 1.00 93.62 117 PRO A O 1
ATOM 919 N N . THR A 1 118 ? 1.602 15.038 -16.738 1.00 93.81 118 THR A N 1
ATOM 920 C CA . THR A 1 118 ? 1.542 13.731 -17.403 1.00 93.81 118 THR A CA 1
ATOM 921 C C . THR A 1 118 ? 0.498 13.745 -18.514 1.00 93.81 118 THR A C 1
ATOM 923 O O . THR A 1 118 ? -0.591 14.277 -18.286 1.00 93.81 118 THR A O 1
ATOM 926 N N . PRO A 1 119 ? 0.773 13.131 -19.679 1.00 94.50 119 PRO A N 1
ATOM 927 C CA . PRO A 1 119 ? -0.242 12.907 -20.703 1.00 94.50 119 PRO A CA 1
ATOM 928 C C . PRO A 1 119 ? -1.464 12.166 -20.145 1.00 94.50 119 PRO A C 1
ATOM 930 O O . PRO A 1 119 ? -1.325 11.269 -19.312 1.00 94.50 119 PRO A O 1
ATOM 933 N N . ASN A 1 120 ? -2.658 12.526 -20.617 1.00 94.88 120 ASN A N 1
ATOM 934 C CA . ASN A 1 120 ? -3.877 11.778 -20.326 1.00 94.88 120 ASN A CA 1
ATOM 935 C C . ASN A 1 120 ? -4.024 10.645 -21.347 1.00 94.88 120 ASN A C 1
ATOM 937 O O . ASN A 1 120 ? -4.496 10.871 -22.458 1.00 94.88 120 ASN A O 1
ATOM 941 N N . THR A 1 121 ? -3.570 9.449 -20.985 1.00 95.12 121 THR A N 1
ATOM 942 C CA . THR A 1 121 ? -3.437 8.321 -21.912 1.00 95.12 121 THR A CA 1
ATOM 943 C C . THR A 1 121 ? -3.602 6.987 -21.189 1.00 95.12 121 THR A C 1
ATOM 945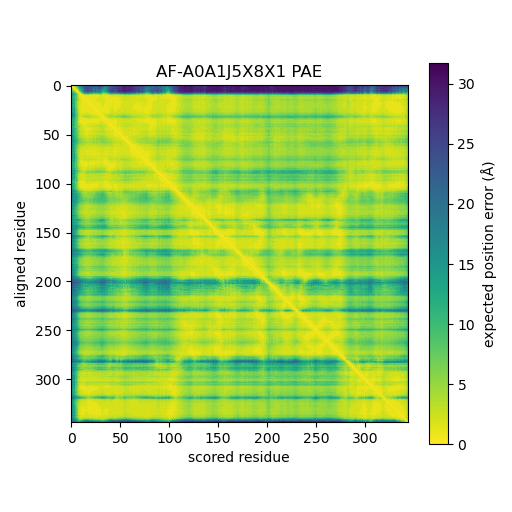 O O . THR A 1 121 ? -3.186 6.867 -20.031 1.00 95.12 121 THR A O 1
ATOM 948 N N . PRO A 1 122 ? -4.166 5.949 -21.838 1.00 94.69 122 PRO A N 1
ATOM 949 C CA . PRO A 1 122 ? -4.289 4.620 -21.239 1.00 94.69 122 PRO A CA 1
ATOM 950 C C . PRO A 1 122 ? -2.938 3.933 -20.975 1.00 94.69 122 PRO A C 1
ATOM 952 O O . PRO A 1 122 ? -2.902 2.930 -20.264 1.00 94.69 122 PRO A O 1
ATOM 955 N N . LEU A 1 123 ? -1.831 4.464 -21.507 1.00 96.69 123 LEU A N 1
ATOM 956 C CA . LEU A 1 123 ? -0.480 3.912 -21.356 1.00 96.69 123 LEU A CA 1
ATOM 957 C C . LEU A 1 123 ? 0.222 4.316 -20.049 1.00 96.69 123 LEU A C 1
ATOM 959 O O . LEU A 1 123 ? 1.331 3.852 -19.780 1.00 96.69 123 LEU A O 1
ATOM 963 N N . ILE A 1 124 ? -0.391 5.178 -19.231 1.00 96.69 124 ILE A N 1
ATOM 964 C CA . ILE A 1 124 ? 0.158 5.606 -17.939 1.00 96.69 124 ILE A CA 1
ATOM 965 C C . ILE A 1 124 ? -0.799 5.186 -16.832 1.00 96.69 124 ILE A C 1
ATOM 967 O O . ILE A 1 124 ? -1.908 5.707 -16.724 1.00 96.69 124 ILE A O 1
ATOM 971 N N . TRP A 1 125 ? -0.379 4.248 -15.983 1.00 96.06 125 TRP A N 1
ATOM 972 C CA . TRP A 1 125 ? -1.201 3.761 -14.877 1.00 96.06 125 TRP A CA 1
ATOM 973 C C . TRP A 1 125 ? -0.608 4.103 -13.507 1.00 96.06 125 TRP A C 1
ATOM 975 O O . TRP A 1 125 ? 0.597 3.957 -13.283 1.00 96.06 125 TRP A O 1
ATOM 985 N N . PRO A 1 126 ? -1.446 4.485 -12.529 1.00 94.56 126 PRO A N 1
ATOM 986 C CA . PRO A 1 126 ? -1.035 4.484 -11.134 1.00 94.56 126 PRO A CA 1
ATOM 987 C C . PRO A 1 126 ? -0.762 3.049 -10.657 1.00 94.56 126 PRO A C 1
ATOM 989 O O . PRO A 1 126 ? -1.500 2.119 -10.984 1.00 94.56 126 PRO A O 1
ATOM 992 N N . ALA A 1 127 ? 0.264 2.860 -9.825 1.00 94.38 127 ALA A N 1
ATOM 993 C CA . ALA A 1 127 ? 0.622 1.558 -9.263 1.00 94.38 127 ALA A CA 1
ATOM 994 C C . ALA A 1 127 ? -0.547 0.898 -8.521 1.00 94.38 127 ALA A C 1
ATOM 996 O O . ALA A 1 127 ? -0.743 -0.308 -8.635 1.00 94.38 127 ALA A O 1
ATOM 997 N N . ALA A 1 128 ? -1.374 1.691 -7.830 1.00 91.38 128 ALA A N 1
ATOM 998 C CA . ALA A 1 128 ? -2.570 1.195 -7.151 1.00 91.38 128 ALA A CA 1
ATOM 999 C C . ALA A 1 128 ? -3.563 0.501 -8.105 1.00 91.38 128 ALA A C 1
ATOM 1001 O O . ALA A 1 128 ? -4.213 -0.458 -7.699 1.00 91.38 128 ALA A O 1
ATOM 1002 N N . LYS A 1 129 ? -3.646 0.938 -9.369 1.00 93.94 129 LYS A N 1
ATOM 1003 C CA . LYS A 1 129 ? -4.484 0.312 -10.403 1.00 93.94 129 LYS A CA 1
ATOM 1004 C C . LYS A 1 129 ? -3.879 -1.002 -10.898 1.00 93.94 129 LYS A C 1
ATOM 1006 O O . LYS A 1 129 ? -4.586 -1.984 -11.068 1.00 93.94 129 LYS A O 1
ATOM 1011 N N . VAL A 1 130 ? -2.557 -1.079 -11.046 1.00 95.44 130 VAL A N 1
ATOM 1012 C CA . VAL A 1 130 ? -1.889 -2.354 -11.377 1.00 95.44 130 VAL A CA 1
ATOM 1013 C C . VAL A 1 130 ? -2.090 -3.376 -10.252 1.00 95.44 130 VAL A C 1
ATOM 1015 O O . VAL A 1 130 ? -2.426 -4.528 -10.515 1.00 95.44 130 VAL A O 1
ATOM 1018 N N . VAL A 1 131 ? -1.951 -2.932 -8.997 1.00 94.31 131 VAL A N 1
ATOM 1019 C CA . VAL A 1 131 ? -2.209 -3.749 -7.804 1.00 94.31 131 VAL A CA 1
ATOM 1020 C C . VAL A 1 131 ? -3.663 -4.205 -7.762 1.00 94.31 131 VAL A C 1
ATOM 1022 O O . VAL A 1 131 ? -3.929 -5.391 -7.589 1.00 94.31 131 VAL A O 1
ATOM 1025 N N . GLY A 1 132 ? -4.609 -3.283 -7.952 1.00 93.50 132 GLY A N 1
ATOM 1026 C CA . GLY A 1 132 ? -6.036 -3.588 -7.997 1.00 93.50 132 GLY A CA 1
ATOM 1027 C C . GLY A 1 132 ? -6.373 -4.633 -9.059 1.00 93.50 132 GLY A C 1
ATOM 1028 O O . GLY A 1 132 ? -7.095 -5.582 -8.757 1.00 93.50 132 GLY A O 1
ATOM 1029 N N . TRP A 1 133 ? -5.786 -4.521 -10.252 1.00 94.94 133 TRP A N 1
ATOM 1030 C CA . TRP A 1 133 ? -5.967 -5.481 -11.339 1.00 94.94 133 TRP A CA 1
ATOM 1031 C C . TRP A 1 133 ? -5.493 -6.887 -10.961 1.00 94.94 133 TRP A C 1
ATOM 1033 O O . TRP A 1 133 ? -6.305 -7.810 -10.966 1.00 94.94 133 TRP A O 1
ATOM 1043 N N . TYR A 1 134 ? -4.226 -7.077 -10.562 1.00 93.69 134 TYR A N 1
ATOM 1044 C CA . TYR A 1 134 ? -3.750 -8.435 -10.254 1.00 93.69 134 TYR A CA 1
ATOM 1045 C C . TYR A 1 134 ? -4.382 -9.016 -8.978 1.00 93.69 134 TYR A C 1
ATOM 1047 O O . TYR A 1 134 ? -4.330 -10.223 -8.749 1.00 93.69 134 TYR A O 1
ATOM 1055 N N . LYS A 1 135 ? -4.986 -8.162 -8.137 1.00 92.25 135 LYS A N 1
ATOM 1056 C CA . LYS A 1 135 ? -5.806 -8.538 -6.975 1.00 92.25 135 LYS A CA 1
ATOM 1057 C C . LYS A 1 135 ? -7.279 -8.768 -7.321 1.00 92.25 135 LYS A C 1
ATOM 1059 O O . LYS A 1 135 ? -8.069 -8.978 -6.402 1.00 92.25 135 LYS A O 1
ATOM 1064 N N . ASN A 1 136 ? -7.652 -8.702 -8.601 1.00 90.69 136 ASN A N 1
ATOM 1065 C CA . ASN A 1 136 ? -9.019 -8.857 -9.104 1.00 90.69 136 ASN A CA 1
ATOM 1066 C C . ASN A 1 136 ? -10.026 -7.897 -8.429 1.00 90.69 136 ASN A C 1
ATOM 1068 O O . ASN A 1 136 ? -11.178 -8.250 -8.191 1.00 90.69 136 ASN A O 1
ATOM 1072 N N . GLN A 1 137 ? -9.588 -6.676 -8.095 1.00 89.50 137 GLN A N 1
ATOM 1073 C CA . GLN A 1 137 ? -10.437 -5.613 -7.532 1.00 89.50 137 GLN A CA 1
ATOM 1074 C C . GLN A 1 137 ? -11.136 -4.782 -8.615 1.00 89.50 137 GLN A C 1
ATOM 1076 O O . GLN A 1 137 ? -12.104 -4.087 -8.323 1.00 89.50 137 GLN A O 1
ATOM 1081 N N . HIS A 1 138 ? -10.657 -4.841 -9.857 1.00 86.44 138 HIS A N 1
ATOM 1082 C CA . HIS A 1 138 ? -11.328 -4.292 -11.034 1.00 86.44 138 HIS A CA 1
ATOM 1083 C C . HIS A 1 138 ? -10.963 -5.104 -12.279 1.00 86.44 138 HIS A C 1
ATOM 1085 O O . HIS A 1 138 ? -9.976 -5.837 -12.286 1.00 86.44 138 HIS A O 1
ATOM 1091 N N . LYS A 1 139 ? -11.782 -4.978 -13.330 1.00 86.50 139 LYS A N 1
ATOM 1092 C CA . LYS A 1 139 ? -11.697 -5.809 -14.543 1.00 86.50 139 LYS A CA 1
ATOM 1093 C C . LYS A 1 139 ? -10.785 -5.256 -15.634 1.00 86.50 139 LYS A C 1
ATOM 1095 O O . LYS A 1 139 ? -10.367 -6.011 -16.501 1.00 86.50 139 LYS A O 1
ATOM 1100 N N . GLU A 1 140 ? -10.467 -3.966 -15.591 1.00 91.88 140 GLU A N 1
ATOM 1101 C CA . GLU A 1 140 ? -9.561 -3.356 -16.564 1.00 91.88 140 GLU A CA 1
ATOM 1102 C C . GLU A 1 140 ? -8.150 -3.954 -16.442 1.00 91.88 140 GLU A C 1
ATOM 1104 O O . GLU A 1 140 ? -7.587 -3.980 -15.343 1.00 91.88 140 GLU A O 1
ATOM 1109 N N . SER A 1 141 ? -7.596 -4.417 -17.566 1.00 92.00 141 SER A N 1
ATOM 1110 C CA . SER A 1 141 ? -6.274 -5.046 -17.663 1.00 92.00 141 SER A CA 1
ATOM 1111 C C . SER A 1 141 ? -5.240 -4.082 -18.255 1.00 92.00 141 SER A C 1
ATOM 1113 O O . SER A 1 141 ? -5.583 -3.333 -19.172 1.00 92.00 141 SER A O 1
ATOM 1115 N N . PRO A 1 142 ? -3.983 -4.082 -17.769 1.00 92.88 142 PRO A N 1
ATOM 1116 C CA . PRO A 1 142 ? -2.920 -3.294 -18.376 1.00 92.88 142 PRO A CA 1
ATOM 1117 C C . PRO A 1 142 ? -2.610 -3.803 -19.795 1.00 92.88 142 PRO A C 1
ATOM 1119 O O . PRO A 1 142 ? -2.860 -4.979 -20.088 1.00 92.88 142 PRO A O 1
ATOM 1122 N N . PRO A 1 143 ? -2.034 -2.958 -20.671 1.00 92.69 143 PRO A N 1
ATOM 1123 C CA . PRO A 1 143 ? -1.762 -3.282 -22.076 1.00 92.69 143 PRO A CA 1
ATOM 1124 C C . PRO A 1 143 ? -0.536 -4.205 -22.249 1.00 92.69 143 PRO A C 1
ATOM 1126 O O . PRO A 1 143 ? 0.353 -3.942 -23.053 1.00 92.69 143 PRO A O 1
ATOM 1129 N N . LEU A 1 144 ? -0.461 -5.295 -21.480 1.00 90.19 144 LEU A N 1
ATOM 1130 C CA . LEU A 1 144 ? 0.703 -6.190 -21.418 1.00 90.19 144 LEU A CA 1
ATOM 1131 C C . LEU A 1 144 ? 1.045 -6.900 -22.738 1.00 90.19 144 LEU A C 1
ATOM 1133 O O . LEU A 1 144 ? 2.239 -7.032 -23.011 1.00 90.19 144 LEU A O 1
ATOM 1137 N N . PRO A 1 145 ? 0.081 -7.336 -23.577 1.00 89.94 145 PRO A N 1
ATOM 1138 C CA . PRO A 1 145 ? 0.416 -7.989 -24.847 1.00 89.94 145 PRO A CA 1
ATOM 1139 C C . PRO A 1 145 ? 1.134 -7.066 -25.842 1.00 89.94 145 PRO A C 1
ATOM 1141 O O . PRO A 1 145 ? 1.889 -7.538 -26.685 1.00 89.94 145 PRO A O 1
ATOM 1144 N N . ALA A 1 146 ? 0.928 -5.750 -25.734 1.00 89.88 146 ALA A N 1
ATOM 1145 C CA . ALA A 1 146 ? 1.561 -4.746 -26.591 1.00 89.88 146 ALA A CA 1
ATOM 1146 C C . ALA A 1 146 ? 2.772 -4.058 -25.931 1.00 89.88 146 ALA A C 1
ATOM 1148 O O . ALA A 1 146 ? 3.428 -3.232 -26.564 1.00 89.88 146 ALA A O 1
ATOM 1149 N N . ALA A 1 147 ? 3.076 -4.378 -24.668 1.00 94.31 147 ALA A N 1
ATOM 1150 C CA . ALA A 1 147 ? 4.111 -3.706 -23.893 1.00 94.31 147 ALA A CA 1
ATOM 1151 C C . ALA A 1 147 ? 5.346 -4.591 -23.708 1.00 94.31 147 ALA A C 1
ATOM 1153 O O . ALA A 1 147 ? 5.397 -5.439 -22.821 1.00 94.31 147 ALA A O 1
ATOM 1154 N N . SER A 1 148 ? 6.379 -4.357 -24.516 1.00 96.88 148 SER A N 1
ATOM 1155 C CA . SER A 1 148 ? 7.669 -5.045 -24.389 1.00 96.88 148 SER A CA 1
ATOM 1156 C C . SER A 1 148 ? 8.550 -4.433 -23.294 1.00 96.88 148 SER A C 1
ATOM 1158 O O . SER A 1 148 ? 9.225 -5.156 -22.551 1.00 96.88 148 SER A O 1
ATOM 1160 N N . HIS A 1 149 ? 8.502 -3.100 -23.159 1.00 98.25 149 HIS A N 1
ATOM 1161 C CA . HIS A 1 149 ? 9.249 -2.324 -22.173 1.00 98.25 149 HIS A CA 1
ATOM 1162 C C . HIS A 1 149 ? 8.303 -1.532 -21.268 1.00 98.25 149 HIS A C 1
ATOM 1164 O O . HIS A 1 149 ? 7.615 -0.614 -21.712 1.00 98.25 149 HIS A O 1
ATOM 1170 N N . VAL A 1 150 ? 8.320 -1.856 -19.973 1.00 98.50 150 VAL A N 1
ATOM 1171 C CA . VAL A 1 150 ? 7.587 -1.134 -18.926 1.00 98.50 150 VAL A CA 1
ATOM 1172 C C . VAL A 1 150 ? 8.533 -0.228 -18.137 1.00 98.50 150 VAL A C 1
ATOM 1174 O O . VAL A 1 150 ? 9.555 -0.674 -17.612 1.00 98.50 150 VAL A O 1
ATOM 1177 N N . ALA A 1 151 ? 8.186 1.046 -17.999 1.00 98.38 151 ALA A N 1
ATOM 1178 C CA . ALA A 1 151 ? 8.840 1.967 -17.077 1.00 98.38 151 ALA A CA 1
ATOM 1179 C C . ALA A 1 151 ? 8.080 2.030 -15.747 1.00 98.38 151 ALA A C 1
ATOM 1181 O O . ALA A 1 151 ? 6.85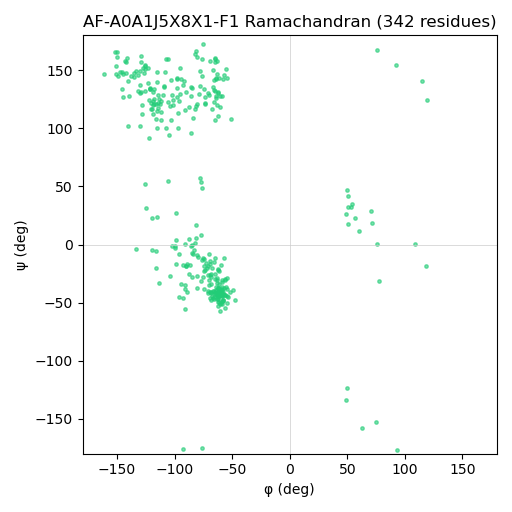1 2.041 -15.724 1.00 98.38 151 ALA A O 1
ATOM 1182 N N . VAL A 1 152 ? 8.797 2.131 -14.628 1.00 98.19 152 VAL A N 1
ATOM 1183 C CA . VAL A 1 152 ? 8.211 2.332 -13.298 1.00 98.19 152 VAL A CA 1
ATOM 1184 C C . VAL A 1 152 ? 8.879 3.525 -12.620 1.00 98.19 152 VAL A C 1
ATOM 1186 O O . VAL A 1 152 ? 10.084 3.512 -12.376 1.00 98.19 152 VAL A O 1
ATOM 1189 N N . ILE A 1 153 ? 8.108 4.558 -12.278 1.00 97.00 153 ILE A N 1
ATOM 1190 C CA . ILE A 1 153 ? 8.604 5.699 -11.495 1.00 97.00 153 ILE A CA 1
ATOM 1191 C C . ILE A 1 153 ? 8.382 5.412 -10.014 1.00 97.00 153 ILE A C 1
ATOM 1193 O O . ILE A 1 153 ? 7.246 5.345 -9.549 1.00 97.00 153 ILE A O 1
ATOM 1197 N N . GLY A 1 154 ? 9.470 5.299 -9.257 1.00 92.25 154 GLY A N 1
ATOM 1198 C CA . GLY A 1 154 ? 9.457 4.992 -7.830 1.00 92.25 154 GLY A CA 1
ATOM 1199 C C . GLY A 1 154 ? 10.104 3.643 -7.520 1.00 92.25 154 GLY A C 1
ATOM 1200 O O . GLY A 1 154 ? 9.933 2.669 -8.237 1.00 92.25 154 GLY A O 1
ATOM 1201 N N . GLY A 1 155 ? 10.857 3.587 -6.418 1.00 85.00 155 GLY A N 1
ATOM 1202 C CA . GLY A 1 155 ? 11.628 2.409 -5.989 1.00 85.00 155 GLY A CA 1
ATOM 1203 C C . GLY A 1 155 ? 11.168 1.792 -4.669 1.00 85.00 155 GLY A C 1
ATOM 1204 O O . GLY A 1 155 ? 11.976 1.202 -3.954 1.00 85.00 155 GLY A O 1
ATOM 1205 N N . GLY A 1 156 ? 9.908 2.016 -4.286 1.00 86.62 156 GLY A N 1
ATOM 1206 C CA . GLY A 1 156 ? 9.308 1.421 -3.090 1.00 86.62 156 GLY A CA 1
ATOM 1207 C C . GLY A 1 156 ? 8.952 -0.053 -3.291 1.00 86.62 156 GLY A C 1
ATOM 1208 O O . GLY A 1 156 ? 8.997 -0.551 -4.408 1.00 86.62 156 GLY A O 1
ATOM 1209 N N . ASN A 1 157 ? 8.546 -0.745 -2.224 1.00 86.75 157 ASN A N 1
ATOM 1210 C CA . ASN A 1 157 ? 8.229 -2.179 -2.300 1.00 86.75 157 ASN A CA 1
ATOM 1211 C C . ASN A 1 157 ? 7.114 -2.477 -3.315 1.00 86.75 157 ASN A C 1
ATOM 1213 O O . ASN A 1 157 ? 7.240 -3.433 -4.059 1.00 86.75 157 ASN A O 1
ATOM 1217 N N . VAL A 1 158 ? 6.109 -1.600 -3.439 1.00 89.94 158 VAL A N 1
ATOM 1218 C CA . VAL A 1 158 ? 5.039 -1.732 -4.447 1.00 89.94 158 VAL A CA 1
ATOM 1219 C C . VAL A 1 158 ? 5.594 -1.777 -5.876 1.00 89.94 158 VAL A C 1
ATOM 1221 O O . VAL A 1 158 ? 5.173 -2.609 -6.670 1.00 89.94 158 VAL A O 1
ATOM 1224 N N . ALA A 1 159 ? 6.571 -0.927 -6.207 1.00 92.75 159 ALA A N 1
ATOM 1225 C CA . ALA A 1 159 ? 7.204 -0.934 -7.525 1.00 92.75 159 ALA A CA 1
ATOM 1226 C C . ALA A 1 159 ? 7.957 -2.247 -7.790 1.00 92.75 159 ALA A C 1
ATOM 1228 O O . ALA A 1 159 ? 7.919 -2.773 -8.900 1.00 92.75 159 ALA A O 1
ATOM 1229 N N . LEU A 1 160 ? 8.626 -2.780 -6.762 1.00 91.69 160 LEU A N 1
ATOM 1230 C CA . LEU A 1 160 ? 9.369 -4.039 -6.846 1.00 91.69 160 LEU A CA 1
ATOM 1231 C C . LEU A 1 160 ? 8.423 -5.237 -6.954 1.00 91.69 160 LEU A C 1
ATOM 1233 O O . LEU A 1 160 ? 8.673 -6.126 -7.759 1.00 91.69 160 LEU A O 1
ATOM 1237 N N . ASP A 1 161 ? 7.315 -5.221 -6.217 1.00 92.00 161 ASP A N 1
ATOM 1238 C CA . ASP A 1 161 ? 6.261 -6.229 -6.296 1.00 92.00 161 ASP A CA 1
ATOM 1239 C C . ASP A 1 161 ? 5.619 -6.251 -7.684 1.00 92.00 161 ASP A C 1
ATOM 1241 O O . ASP A 1 161 ? 5.483 -7.317 -8.276 1.00 92.00 161 ASP A O 1
ATOM 1245 N N . ILE A 1 162 ? 5.293 -5.081 -8.244 1.00 94.69 162 ILE A N 1
ATOM 1246 C CA . ILE A 1 162 ? 4.779 -4.963 -9.613 1.00 94.69 162 ILE A CA 1
ATOM 1247 C C . ILE A 1 162 ? 5.794 -5.515 -10.616 1.00 94.69 162 ILE A C 1
ATOM 1249 O O . ILE A 1 162 ? 5.439 -6.354 -11.440 1.00 94.69 162 ILE A O 1
ATOM 1253 N N . ALA A 1 163 ? 7.060 -5.090 -10.533 1.00 94.88 163 ALA A N 1
ATOM 1254 C CA . ALA A 1 163 ? 8.095 -5.575 -11.440 1.00 94.88 163 ALA A CA 1
ATOM 1255 C C . ALA A 1 163 ? 8.251 -7.101 -11.355 1.00 94.88 163 ALA A C 1
ATOM 1257 O O . ALA A 1 163 ? 8.303 -7.779 -12.378 1.00 94.88 163 ALA A O 1
ATOM 1258 N N . ARG A 1 164 ? 8.251 -7.651 -10.137 1.00 93.19 164 ARG A N 1
ATOM 1259 C CA . ARG A 1 164 ? 8.320 -9.092 -9.879 1.00 93.19 164 ARG A CA 1
ATOM 1260 C C . ARG A 1 164 ? 7.112 -9.829 -10.456 1.00 93.19 164 ARG A C 1
ATOM 1262 O O . ARG A 1 164 ? 7.300 -10.832 -11.134 1.00 93.19 164 ARG A O 1
ATOM 1269 N N . MET A 1 165 ? 5.894 -9.333 -10.241 1.00 93.44 165 MET A N 1
ATOM 1270 C CA . MET A 1 165 ? 4.669 -9.938 -10.779 1.00 93.44 165 MET A CA 1
ATOM 1271 C C . MET A 1 165 ? 4.652 -9.950 -12.313 1.00 93.44 165 MET A C 1
ATOM 1273 O O . MET A 1 165 ? 4.267 -10.957 -12.898 1.00 93.44 165 MET A O 1
ATOM 1277 N N . LEU A 1 166 ? 5.106 -8.872 -12.962 1.00 94.62 166 LEU A N 1
ATOM 1278 C CA . LEU A 1 166 ? 5.145 -8.767 -14.427 1.00 94.62 166 LEU A CA 1
ATOM 1279 C C . LEU A 1 166 ? 6.287 -9.577 -15.067 1.00 94.62 166 LEU A C 1
ATOM 1281 O O . LEU A 1 166 ? 6.169 -10.015 -16.211 1.00 94.62 166 LEU A O 1
ATOM 1285 N N . LEU A 1 167 ? 7.397 -9.789 -14.350 1.00 93.19 167 LEU A N 1
ATOM 1286 C CA . LEU A 1 167 ? 8.553 -10.545 -14.850 1.00 93.19 167 LEU A CA 1
ATOM 1287 C C . LEU A 1 167 ? 8.518 -12.034 -14.502 1.00 93.19 167 LEU A C 1
ATOM 1289 O O . LEU A 1 167 ? 9.224 -12.812 -15.148 1.00 93.19 167 LEU A O 1
ATOM 1293 N N . LYS A 1 168 ? 7.702 -12.456 -13.533 1.00 88.69 168 LYS A N 1
ATOM 1294 C CA . LYS A 1 168 ? 7.552 -13.870 -13.172 1.00 88.69 168 LYS A CA 1
ATOM 1295 C C . LYS A 1 168 ? 7.157 -14.733 -14.368 1.00 88.69 168 LYS A C 1
ATOM 1297 O O . LYS A 1 168 ? 6.530 -14.276 -15.325 1.00 88.69 168 LYS A O 1
ATOM 1302 N N . SER A 1 169 ? 7.566 -15.998 -14.328 1.00 81.88 169 SER A N 1
ATOM 1303 C CA . SER A 1 169 ? 7.103 -16.970 -15.311 1.00 81.88 169 SER A CA 1
ATOM 1304 C C . SER A 1 169 ? 5.680 -17.428 -14.952 1.00 81.88 169 SER A C 1
ATOM 1306 O O . SER A 1 169 ? 5.352 -17.472 -13.763 1.00 81.88 169 SER A O 1
ATOM 1308 N N . PRO A 1 170 ? 4.828 -17.798 -15.929 1.00 79.56 170 PRO A N 1
ATOM 1309 C CA . PRO A 1 170 ? 3.442 -18.181 -15.648 1.00 79.56 170 PRO A CA 1
ATOM 1310 C C . PRO A 1 170 ? 3.284 -19.327 -14.638 1.00 79.56 170 PRO A C 1
ATOM 1312 O O . PRO A 1 170 ? 2.316 -19.343 -13.888 1.00 79.56 170 PRO A O 1
ATOM 1315 N N . LYS A 1 171 ? 4.248 -20.257 -14.575 1.00 82.31 171 LYS A N 1
ATOM 1316 C CA . LYS A 1 171 ? 4.251 -21.372 -13.607 1.00 82.31 171 LYS A CA 1
ATOM 1317 C C . LYS A 1 171 ? 4.543 -20.942 -12.161 1.00 82.31 171 LYS A C 1
ATOM 1319 O O . LYS A 1 171 ? 4.198 -21.673 -11.243 1.00 82.31 171 LYS A O 1
ATOM 1324 N N . ASP A 1 172 ? 5.159 -19.773 -11.961 1.00 84.50 172 ASP A N 1
ATOM 1325 C CA . ASP A 1 172 ? 5.532 -19.243 -10.638 1.00 84.50 172 ASP A CA 1
ATOM 1326 C C . ASP A 1 172 ? 4.505 -18.217 -10.110 1.00 84.50 172 ASP A C 1
ATOM 1328 O O . ASP A 1 172 ? 4.719 -17.568 -9.072 1.00 84.50 172 ASP A O 1
ATOM 1332 N N . LEU A 1 173 ? 3.409 -18.021 -10.854 1.00 83.81 173 LEU A N 1
ATOM 1333 C CA . LEU A 1 173 ? 2.271 -17.207 -10.449 1.00 83.81 173 LEU A CA 1
ATOM 1334 C C . LEU A 1 173 ? 1.376 -18.025 -9.520 1.00 83.81 173 LEU A C 1
ATOM 1336 O O . LEU A 1 173 ? 0.851 -19.070 -9.893 1.00 83.81 173 LEU A O 1
ATOM 1340 N N . VAL A 1 174 ? 1.183 -17.523 -8.305 1.00 85.56 174 VAL A N 1
ATOM 1341 C CA . VAL A 1 174 ? 0.344 -18.149 -7.278 1.00 85.56 174 VAL A CA 1
ATOM 1342 C C . VAL A 1 174 ? -0.694 -17.148 -6.782 1.00 85.56 174 VAL A C 1
ATOM 1344 O O . VAL A 1 174 ? -0.442 -15.943 -6.789 1.00 85.56 174 VAL A O 1
ATOM 1347 N N . ASN A 1 175 ? -1.852 -17.648 -6.342 1.00 87.81 175 ASN A N 1
ATOM 1348 C CA . ASN A 1 175 ? -2.953 -16.851 -5.781 1.00 87.81 175 ASN A CA 1
ATOM 1349 C C . ASN A 1 175 ? -3.487 -15.727 -6.706 1.00 87.81 175 ASN A C 1
ATOM 1351 O O . ASN A 1 175 ? -4.074 -14.761 -6.223 1.00 87.81 175 ASN A O 1
ATOM 1355 N N . VAL A 1 176 ? -3.299 -15.831 -8.027 1.00 91.06 176 VAL A N 1
ATOM 1356 C CA . VAL A 1 176 ? -3.899 -14.921 -9.025 1.00 91.06 176 VAL A CA 1
ATOM 1357 C C . VAL A 1 176 ? -5.192 -15.513 -9.589 1.00 91.06 176 VAL A C 1
ATOM 1359 O O . VAL A 1 176 ? -5.339 -16.734 -9.641 1.00 91.06 176 VAL A O 1
ATOM 1362 N N . SER A 1 177 ? -6.133 -14.666 -10.023 1.00 92.31 177 SER A N 1
ATOM 1363 C CA . SER A 1 177 ? -7.342 -15.151 -10.703 1.00 92.31 177 SER A CA 1
ATOM 1364 C C . SER A 1 177 ? -7.011 -15.719 -12.094 1.00 92.31 177 SER A C 1
ATOM 1366 O O . SER A 1 177 ? -5.983 -15.341 -12.668 1.00 92.31 177 SER A O 1
ATOM 1368 N N . PRO A 1 178 ? -7.862 -16.591 -12.670 1.00 91.94 178 PRO A N 1
ATOM 1369 C CA . PRO A 1 178 ? -7.651 -17.126 -14.016 1.00 91.94 178 PRO A CA 1
ATOM 1370 C C . PRO A 1 178 ? -7.462 -16.040 -15.084 1.00 91.94 178 PRO A C 1
ATOM 1372 O O . PRO A 1 178 ? -6.600 -16.177 -15.947 1.00 91.94 178 PRO A O 1
ATOM 1375 N N . GLU A 1 179 ? -8.205 -14.934 -14.993 1.00 92.00 179 GLU A N 1
ATOM 1376 C CA . GLU A 1 179 ? -8.130 -13.819 -15.946 1.00 92.00 179 GLU A CA 1
ATOM 1377 C C . GLU A 1 179 ? -6.784 -13.090 -15.861 1.00 92.00 17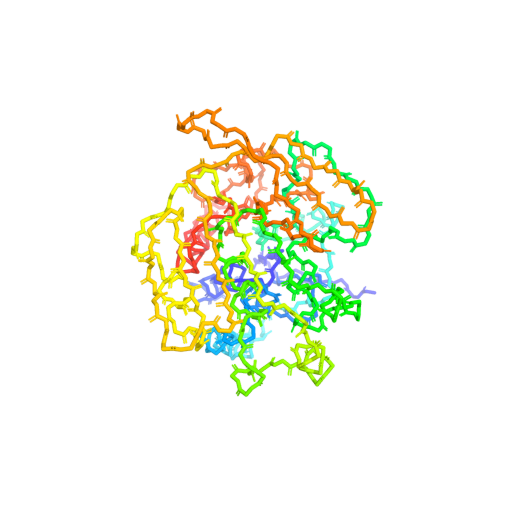9 GLU A C 1
ATOM 1379 O O . GLU A 1 179 ? -6.153 -12.813 -16.880 1.00 92.00 179 GLU A O 1
ATOM 1384 N N . VAL A 1 180 ? -6.305 -12.825 -14.641 1.00 93.25 180 VAL A N 1
ATOM 1385 C CA . VAL A 1 180 ? -4.984 -12.221 -14.408 1.00 93.25 180 VAL A CA 1
ATOM 1386 C C . VAL A 1 180 ? -3.878 -13.171 -14.871 1.00 93.25 180 VAL A C 1
ATOM 1388 O O . VAL A 1 180 ? -2.918 -12.739 -15.506 1.00 93.25 180 VAL A O 1
ATOM 1391 N N . GLY A 1 181 ? -4.018 -14.470 -14.590 1.00 92.81 181 GLY A N 1
ATOM 1392 C CA . GLY A 1 181 ? -3.081 -15.498 -15.035 1.00 92.81 181 GLY A CA 1
ATOM 1393 C C . GLY A 1 181 ? -2.979 -15.585 -16.560 1.00 92.81 181 GLY A C 1
ATOM 1394 O O . GLY A 1 181 ? -1.869 -15.648 -17.089 1.00 92.81 181 GLY A O 1
ATOM 1395 N N . ALA A 1 182 ? -4.111 -15.530 -17.268 1.00 91.62 182 ALA A N 1
ATOM 1396 C CA . ALA A 1 182 ? -4.150 -15.512 -18.730 1.00 91.62 182 ALA A CA 1
ATOM 1397 C C . ALA A 1 182 ? -3.445 -14.270 -19.299 1.00 91.62 182 ALA A C 1
ATOM 1399 O O . ALA A 1 182 ? -2.532 -14.400 -20.113 1.00 91.62 182 ALA A O 1
ATOM 1400 N N . ALA A 1 183 ? -3.770 -13.081 -18.787 1.00 92.69 183 ALA A N 1
ATOM 1401 C CA . ALA A 1 183 ? -3.147 -11.834 -19.226 1.00 92.69 183 ALA A CA 1
ATOM 1402 C C . ALA A 1 183 ? -1.629 -11.784 -18.952 1.00 92.69 183 ALA A C 1
ATOM 1404 O O . ALA A 1 183 ? -0.863 -11.288 -19.777 1.00 92.69 183 ALA A O 1
ATOM 1405 N N . LEU A 1 184 ? -1.160 -12.328 -17.822 1.00 92.50 184 LEU A N 1
ATOM 1406 C CA . LEU A 1 184 ? 0.276 -12.437 -17.533 1.00 92.50 184 LEU A CA 1
ATOM 1407 C C . LEU A 1 184 ? 0.980 -13.466 -18.428 1.00 92.50 184 LEU A C 1
ATOM 1409 O O . LEU A 1 184 ? 2.157 -13.294 -18.739 1.00 92.50 184 LEU A O 1
ATOM 1413 N N . LYS A 1 185 ? 0.280 -14.521 -18.857 1.00 91.56 185 LYS A N 1
ATOM 1414 C CA . LYS A 1 185 ? 0.807 -15.523 -19.794 1.00 91.56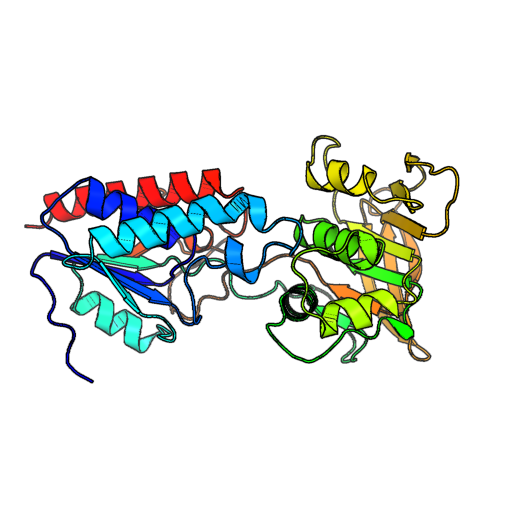 185 LYS A CA 1
ATOM 1415 C C . LYS A 1 185 ? 0.978 -14.961 -21.208 1.00 91.56 185 LYS A C 1
ATOM 1417 O O . LYS A 1 185 ? 1.930 -15.340 -21.882 1.00 91.56 185 LYS A O 1
ATOM 1422 N N . GLU A 1 186 ? 0.094 -14.060 -21.627 1.00 92.00 186 GLU A N 1
ATOM 1423 C CA . GLU A 1 186 ? 0.138 -13.366 -22.926 1.00 92.00 186 GLU A CA 1
ATOM 1424 C C . GLU A 1 186 ? 1.023 -12.107 -22.920 1.00 92.00 186 GLU A C 1
ATOM 1426 O O . GLU A 1 186 ? 1.180 -11.442 -23.942 1.00 92.00 186 GLU A O 1
ATOM 1431 N N . SER A 1 187 ? 1.610 -11.768 -21.771 1.00 94.00 187 SER A N 1
ATOM 1432 C CA . SER A 1 187 ? 2.456 -10.590 -21.604 1.00 94.00 187 SER A CA 1
ATOM 1433 C C . SER A 1 187 ? 3.687 -10.626 -22.516 1.00 94.00 187 SER A C 1
ATOM 1435 O O . SER A 1 187 ? 4.482 -11.568 -22.469 1.00 94.00 187 SER A O 1
ATOM 1437 N N . ALA A 1 188 ? 3.900 -9.547 -23.273 1.00 95.38 188 ALA A N 1
ATOM 1438 C CA . ALA A 1 188 ? 5.115 -9.329 -24.058 1.00 95.38 188 ALA A CA 1
ATOM 1439 C C . ALA A 1 188 ? 6.256 -8.702 -23.230 1.00 95.38 188 ALA A C 1
ATOM 1441 O O . ALA A 1 188 ? 7.354 -8.478 -23.751 1.00 95.38 188 ALA A O 1
ATOM 1442 N N . VAL A 1 189 ? 6.017 -8.421 -21.940 1.00 96.19 189 VAL A N 1
ATOM 1443 C CA . VAL A 1 189 ? 6.967 -7.718 -21.071 1.00 96.19 189 VAL A CA 1
ATOM 1444 C C . VAL A 1 189 ? 8.247 -8.535 -20.920 1.00 96.19 189 VAL A C 1
ATOM 1446 O O . VAL A 1 189 ? 8.296 -9.568 -20.244 1.00 96.19 189 VAL A O 1
ATOM 1449 N N . SER A 1 190 ? 9.316 -8.017 -21.515 1.00 95.50 190 SER A N 1
ATOM 1450 C CA . SER A 1 190 ? 10.668 -8.571 -21.427 1.00 95.50 190 SER A CA 1
ATOM 1451 C C . SER A 1 190 ? 11.634 -7.610 -20.742 1.00 95.50 190 SER A C 1
ATOM 1453 O O . SER A 1 190 ? 12.644 -8.048 -20.195 1.00 95.50 190 SER A O 1
ATOM 1455 N N . LYS A 1 191 ? 11.318 -6.311 -20.692 1.00 97.62 191 LYS A N 1
ATOM 1456 C CA . LYS A 1 191 ? 12.143 -5.297 -20.034 1.00 97.62 191 LYS A CA 1
ATOM 1457 C C . LYS A 1 191 ? 11.323 -4.455 -19.066 1.00 97.62 191 LYS A C 1
ATOM 1459 O O . LYS A 1 191 ? 10.293 -3.897 -19.433 1.00 97.62 191 LYS A O 1
ATOM 1464 N N . ILE A 1 192 ? 11.829 -4.288 -17.848 1.00 98.12 192 ILE A N 1
ATOM 1465 C CA . ILE A 1 192 ? 11.329 -3.296 -16.895 1.00 98.12 192 ILE A CA 1
ATOM 1466 C C . ILE A 1 192 ? 12.463 -2.351 -16.505 1.00 98.12 192 ILE A C 1
ATOM 1468 O O . ILE A 1 192 ? 13.562 -2.802 -16.192 1.00 98.12 192 ILE A O 1
ATOM 1472 N N . THR A 1 193 ? 12.201 -1.043 -16.496 1.00 98.31 193 THR A N 1
ATOM 1473 C CA . THR A 1 193 ? 13.132 -0.033 -15.969 1.00 98.31 193 THR A CA 1
ATOM 1474 C C . THR A 1 193 ? 12.498 0.709 -14.801 1.00 98.31 193 THR A C 1
ATOM 1476 O O . THR A 1 193 ? 11.460 1.345 -14.959 1.00 98.31 193 THR A O 1
ATOM 1479 N N . ILE A 1 194 ? 13.122 0.640 -13.626 1.00 97.50 194 ILE A N 1
ATOM 1480 C CA . ILE A 1 194 ? 12.680 1.320 -12.408 1.00 97.50 194 ILE A CA 1
ATOM 1481 C C . ILE A 1 194 ? 13.533 2.570 -12.191 1.00 97.50 194 ILE A C 1
ATOM 1483 O O . ILE A 1 194 ? 14.738 2.466 -11.976 1.00 97.50 194 ILE A O 1
ATOM 1487 N N . PHE A 1 195 ? 12.901 3.739 -12.153 1.00 96.94 195 PHE A N 1
ATOM 1488 C CA . PHE A 1 195 ? 13.552 5.022 -11.891 1.00 96.94 195 PHE A CA 1
ATOM 1489 C C . PHE A 1 195 ? 13.394 5.423 -10.423 1.00 96.94 195 PHE A C 1
ATOM 1491 O O . PHE A 1 195 ? 12.275 5.477 -9.895 1.00 96.94 195 PHE A O 1
ATOM 1498 N N . ARG A 1 196 ? 14.505 5.723 -9.741 1.00 92.50 196 ARG A N 1
ATOM 1499 C CA . ARG A 1 196 ? 14.515 6.050 -8.307 1.00 92.50 196 ARG A CA 1
ATOM 1500 C C . ARG A 1 196 ? 15.278 7.339 -8.032 1.00 92.50 196 ARG A C 1
ATOM 1502 O O . ARG A 1 196 ? 16.373 7.540 -8.533 1.00 92.50 196 ARG A O 1
ATOM 1509 N N . ARG A 1 197 ? 14.725 8.177 -7.153 1.00 91.44 197 ARG A N 1
ATOM 1510 C CA . ARG A 1 197 ? 15.347 9.453 -6.748 1.00 91.44 197 ARG A CA 1
ATOM 1511 C C . ARG A 1 197 ? 16.585 9.298 -5.87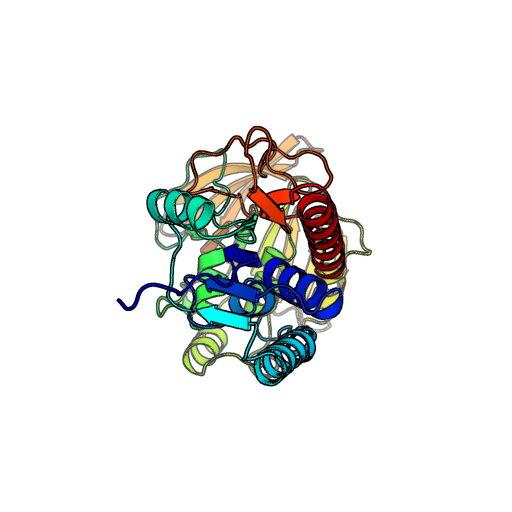4 1.00 91.44 197 ARG A C 1
ATOM 1513 O O . ARG A 1 197 ? 17.410 10.196 -5.842 1.00 91.44 197 ARG A O 1
ATOM 1520 N N . ALA A 1 198 ? 16.677 8.200 -5.136 1.00 86.50 198 ALA A N 1
ATOM 1521 C CA . ALA A 1 198 ? 17.779 7.929 -4.229 1.00 86.50 198 ALA A CA 1
ATOM 1522 C C . ALA A 1 198 ? 18.087 6.426 -4.232 1.00 86.50 198 ALA A C 1
ATOM 1524 O O . ALA A 1 198 ? 17.147 5.623 -4.361 1.00 86.50 198 ALA A O 1
ATOM 1525 N N . PRO A 1 199 ? 19.366 6.046 -4.062 1.00 78.69 199 PRO A N 1
ATOM 1526 C CA . PRO A 1 199 ? 19.759 4.650 -3.942 1.00 78.69 199 PRO A CA 1
ATOM 1527 C C . PRO A 1 199 ? 19.141 4.012 -2.691 1.00 78.69 199 PRO A C 1
ATOM 1529 O O . PRO A 1 199 ? 18.750 4.690 -1.736 1.00 78.69 199 PRO A O 1
ATOM 1532 N N . ARG A 1 200 ? 19.036 2.681 -2.694 1.00 74.25 200 ARG A N 1
ATOM 1533 C CA . ARG A 1 200 ? 18.602 1.899 -1.529 1.00 74.25 200 ARG A CA 1
ATOM 1534 C C . ARG A 1 200 ? 19.741 1.006 -1.047 1.00 74.25 200 ARG A C 1
ATOM 1536 O O . ARG A 1 200 ? 20.511 0.528 -1.871 1.00 74.25 200 ARG A O 1
ATOM 1543 N N . PRO A 1 201 ? 19.820 0.726 0.264 1.00 69.31 201 PRO A N 1
ATOM 1544 C CA . PRO A 1 201 ? 20.799 -0.221 0.770 1.00 69.31 201 PRO A CA 1
ATOM 1545 C C . PRO A 1 201 ? 20.514 -1.626 0.222 1.00 69.31 201 PRO A C 1
ATOM 1547 O O . PRO A 1 201 ? 19.354 -2.044 0.130 1.00 69.31 201 PRO A O 1
ATOM 1550 N N . GLU A 1 202 ? 21.573 -2.384 -0.075 1.00 63.72 202 GLU A N 1
ATOM 1551 C CA . GLU A 1 202 ? 21.484 -3.767 -0.577 1.00 63.72 202 GLU A CA 1
ATOM 1552 C C . GLU A 1 202 ? 20.757 -4.721 0.389 1.00 63.72 202 GLU A C 1
ATOM 1554 O O . GLU A 1 202 ? 20.282 -5.788 -0.001 1.00 63.72 202 GLU A O 1
ATOM 1559 N N . THR A 1 203 ? 20.628 -4.334 1.661 1.00 63.38 203 THR A N 1
ATOM 1560 C CA . THR A 1 203 ? 19.888 -5.076 2.688 1.00 63.38 203 THR A CA 1
ATOM 1561 C C . THR A 1 203 ? 18.372 -5.062 2.479 1.00 63.38 203 THR A C 1
ATOM 1563 O O . THR A 1 203 ? 17.665 -5.797 3.170 1.00 63.38 203 THR A O 1
ATOM 1566 N N . ASN A 1 204 ? 17.851 -4.272 1.535 1.00 68.94 204 ASN A N 1
ATOM 1567 C CA . ASN A 1 204 ? 16.425 -4.216 1.242 1.00 68.94 204 ASN A CA 1
ATOM 1568 C C . ASN A 1 204 ? 15.875 -5.585 0.795 1.00 68.94 204 ASN A C 1
ATOM 1570 O O . ASN A 1 204 ? 16.260 -6.114 -0.245 1.00 68.94 204 ASN A O 1
ATOM 1574 N N . GLN A 1 205 ? 14.926 -6.134 1.557 1.00 70.62 205 GLN A N 1
ATOM 1575 C CA . GLN A 1 205 ? 14.392 -7.480 1.324 1.00 70.62 205 GLN A CA 1
ATOM 1576 C C . GLN A 1 205 ? 13.750 -7.657 -0.060 1.00 70.62 205 GLN A C 1
ATOM 1578 O O . GLN A 1 205 ? 13.974 -8.676 -0.703 1.00 70.62 205 GLN A O 1
ATOM 1583 N N . ALA A 1 206 ? 13.018 -6.659 -0.557 1.00 68.62 206 ALA A N 1
ATOM 1584 C CA . ALA A 1 206 ? 12.378 -6.751 -1.867 1.00 68.62 206 ALA A CA 1
ATOM 1585 C C . ALA A 1 206 ? 13.406 -6.746 -3.017 1.00 68.62 206 ALA A C 1
ATOM 1587 O O . ALA A 1 206 ? 13.177 -7.364 -4.050 1.00 68.62 206 ALA A O 1
ATOM 1588 N N . LEU A 1 207 ? 14.580 -6.119 -2.838 1.00 72.31 207 LEU A N 1
ATOM 1589 C CA . LEU A 1 207 ? 15.693 -6.262 -3.789 1.00 72.31 207 LEU A CA 1
ATOM 1590 C C . LEU A 1 207 ? 16.291 -7.670 -3.772 1.00 72.31 207 LEU A C 1
ATOM 1592 O O . LEU A 1 207 ? 16.707 -8.159 -4.820 1.00 72.31 207 LEU A O 1
ATOM 1596 N N . LYS A 1 208 ? 16.323 -8.329 -2.607 1.00 77.12 208 LYS A N 1
ATOM 1597 C CA . LYS A 1 208 ? 16.769 -9.725 -2.503 1.00 77.12 208 LYS A CA 1
ATOM 1598 C C . LYS A 1 208 ? 15.807 -10.660 -3.229 1.00 77.12 208 LYS A C 1
ATOM 1600 O O . LYS A 1 208 ? 16.263 -11.460 -4.029 1.00 77.12 208 LYS A O 1
ATOM 1605 N N . GLU A 1 209 ? 14.503 -10.484 -3.037 1.00 80.31 209 GLU A N 1
ATOM 1606 C CA . GLU A 1 209 ? 13.461 -11.300 -3.685 1.00 80.31 209 GLU A CA 1
ATOM 1607 C C . GLU A 1 209 ? 13.462 -11.167 -5.216 1.00 80.31 209 GLU A C 1
ATOM 1609 O O . GLU A 1 209 ? 13.126 -12.111 -5.927 1.00 80.31 209 GLU A O 1
ATOM 1614 N N . LEU A 1 210 ? 13.885 -10.020 -5.758 1.00 83.00 210 LEU A N 1
ATOM 1615 C CA . LEU A 1 210 ? 14.064 -9.876 -7.204 1.00 83.00 210 LEU A CA 1
ATOM 1616 C C . LEU A 1 210 ? 15.174 -10.785 -7.745 1.00 83.00 210 LEU A C 1
ATOM 1618 O O . LEU A 1 210 ? 15.069 -11.244 -8.880 1.00 83.00 210 LEU A O 1
ATOM 1622 N N . ARG A 1 211 ? 16.205 -11.103 -6.948 1.00 82.38 211 ARG A N 1
ATOM 1623 C CA . ARG A 1 211 ? 17.290 -12.011 -7.361 1.00 82.38 211 ARG A CA 1
ATOM 1624 C C . ARG A 1 211 ? 16.807 -13.443 -7.572 1.00 82.38 211 ARG A C 1
ATOM 1626 O O . ARG A 1 211 ? 17.491 -14.192 -8.264 1.00 82.38 211 ARG A O 1
ATOM 1633 N N . ASP A 1 212 ? 15.623 -13.798 -7.090 1.00 83.75 212 ASP A N 1
ATOM 1634 C CA . ASP A 1 212 ? 15.042 -15.125 -7.292 1.00 83.75 212 ASP A CA 1
ATOM 1635 C C . ASP A 1 212 ? 14.293 -15.244 -8.633 1.00 83.75 212 ASP A C 1
ATOM 1637 O O . ASP A 1 212 ? 13.920 -16.345 -9.032 1.00 83.75 212 ASP A O 1
ATOM 1641 N N . LEU A 1 213 ? 14.117 -14.146 -9.388 1.00 87.00 213 LEU A N 1
ATOM 1642 C CA . LEU A 1 213 ? 13.453 -14.181 -10.698 1.00 87.00 213 LEU A CA 1
ATOM 1643 C C . LEU A 1 213 ? 14.246 -15.035 -11.708 1.00 87.00 213 LEU A C 1
ATOM 1645 O O . LEU A 1 213 ? 15.399 -14.700 -12.001 1.00 87.00 213 LEU A O 1
ATOM 1649 N N . PRO A 1 214 ? 13.670 -16.107 -12.278 1.00 83.75 214 PRO A N 1
ATOM 1650 C CA . PRO A 1 214 ? 14.358 -16.938 -13.263 1.00 83.75 214 PRO A CA 1
ATOM 1651 C C . PRO A 1 214 ? 14.613 -16.160 -14.561 1.00 83.75 214 PRO A C 1
ATOM 1653 O O . PRO A 1 214 ? 13.857 -15.252 -14.907 1.00 83.75 214 PRO A O 1
ATOM 1656 N N . ASP A 1 215 ? 15.696 -16.500 -15.264 1.00 89.38 215 ASP A N 1
ATOM 1657 C CA . ASP A 1 215 ? 16.054 -15.979 -16.598 1.00 89.38 215 ASP A CA 1
ATOM 1658 C C . ASP A 1 215 ? 16.006 -14.443 -16.764 1.00 89.38 215 ASP A C 1
ATOM 1660 O O . ASP A 1 215 ? 15.797 -13.915 -17.861 1.00 89.38 215 ASP A O 1
ATOM 1664 N N . THR A 1 216 ? 16.187 -13.715 -15.657 1.00 93.81 216 THR A N 1
ATOM 1665 C CA . THR A 1 216 ? 16.112 -12.252 -15.602 1.00 93.81 216 THR A CA 1
ATOM 1666 C C . THR A 1 216 ? 17.477 -11.659 -15.261 1.00 93.81 216 THR A C 1
ATOM 1668 O O . THR A 1 216 ? 18.015 -11.904 -14.178 1.00 93.81 216 THR A O 1
ATOM 1671 N N . LEU A 1 217 ? 18.033 -10.876 -16.188 1.00 94.81 217 LEU A N 1
ATOM 1672 C CA . LEU A 1 217 ? 19.185 -10.006 -15.956 1.00 94.81 217 LEU A CA 1
ATOM 1673 C C . LEU A 1 217 ? 18.752 -8.855 -15.051 1.00 94.81 217 LEU A C 1
ATOM 1675 O O . LEU A 1 217 ? 17.764 -8.184 -15.344 1.00 94.81 217 LEU A O 1
ATOM 1679 N N . ILE A 1 218 ? 19.486 -8.612 -13.969 1.00 93.94 218 ILE A N 1
ATOM 1680 C CA . ILE A 1 218 ? 19.201 -7.505 -13.051 1.00 93.94 218 ILE A CA 1
ATOM 1681 C C . ILE A 1 218 ? 20.432 -6.625 -12.964 1.00 93.94 218 ILE A C 1
ATOM 1683 O O . ILE A 1 218 ? 21.509 -7.106 -12.603 1.00 93.94 218 ILE A O 1
ATOM 1687 N N . ALA A 1 219 ? 20.259 -5.341 -13.245 1.00 93.50 219 ALA A N 1
ATOM 1688 C CA . ALA A 1 219 ? 21.314 -4.347 -13.147 1.00 93.50 219 ALA A CA 1
ATOM 1689 C C . ALA A 1 219 ? 20.809 -3.078 -12.452 1.00 93.50 219 ALA A C 1
ATOM 1691 O O . ALA A 1 219 ? 19.636 -2.713 -12.549 1.00 93.50 219 ALA A O 1
ATOM 1692 N N . GLU A 1 220 ? 21.711 -2.423 -11.731 1.00 92.88 220 GLU A N 1
ATOM 1693 C CA . GLU A 1 220 ? 21.514 -1.091 -11.170 1.00 92.88 220 GLU A CA 1
ATOM 1694 C C . GLU A 1 220 ? 22.580 -0.167 -11.755 1.00 92.88 220 GLU A C 1
ATOM 1696 O O . GLU A 1 220 ? 23.780 -0.383 -11.571 1.00 92.88 220 GLU A O 1
ATOM 1701 N N . ASN A 1 221 ? 22.139 0.836 -12.512 1.00 92.44 221 ASN A N 1
ATOM 1702 C CA . ASN A 1 221 ? 22.978 1.628 -13.403 1.00 92.44 221 ASN A CA 1
ATOM 1703 C C . ASN A 1 221 ? 23.822 0.703 -14.302 1.00 92.44 221 ASN A C 1
ATOM 1705 O O . ASN A 1 221 ? 23.280 -0.160 -14.991 1.00 92.44 221 ASN A O 1
ATOM 1709 N N . SER A 1 222 ? 25.147 0.850 -14.283 1.00 91.25 222 SER A N 1
ATOM 1710 C CA . SER A 1 222 ? 26.095 -0.007 -15.002 1.00 91.25 222 SER A CA 1
ATOM 1711 C C . SER A 1 222 ? 26.475 -1.292 -14.255 1.00 91.25 222 SER A C 1
ATOM 1713 O O . SER A 1 222 ? 27.147 -2.151 -14.825 1.00 91.25 222 SER A O 1
ATOM 1715 N N . ARG A 1 223 ? 26.077 -1.454 -12.987 1.00 91.31 223 ARG A N 1
ATOM 1716 C CA . ARG A 1 223 ? 26.453 -2.607 -12.164 1.00 91.31 223 ARG A CA 1
ATOM 1717 C C . ARG A 1 223 ? 25.468 -3.753 -12.363 1.00 91.31 223 ARG A C 1
ATOM 1719 O O . ARG A 1 223 ? 24.298 -3.652 -11.996 1.00 91.31 223 ARG A O 1
ATOM 1726 N N . VAL A 1 224 ? 25.960 -4.887 -12.852 1.00 92.69 224 VAL A N 1
ATOM 1727 C CA . VAL A 1 224 ? 25.182 -6.132 -12.911 1.00 92.69 224 VAL A CA 1
ATOM 1728 C C . VAL A 1 224 ? 25.050 -6.720 -11.503 1.00 92.69 224 VAL A C 1
ATOM 1730 O O . VAL A 1 224 ? 26.042 -7.005 -10.838 1.00 92.69 224 VAL A O 1
ATOM 1733 N N . ILE A 1 225 ? 23.811 -6.894 -11.042 1.00 90.00 225 ILE A N 1
ATOM 1734 C CA . ILE A 1 225 ? 23.468 -7.505 -9.748 1.00 90.00 225 ILE A CA 1
ATOM 1735 C C . ILE A 1 225 ? 23.277 -9.016 -9.902 1.00 90.00 225 ILE A C 1
ATOM 1737 O O . ILE A 1 225 ? 23.644 -9.782 -9.013 1.00 90.00 225 ILE A O 1
ATOM 1741 N N . LYS A 1 226 ? 22.671 -9.445 -11.014 1.00 90.75 226 LYS A N 1
ATOM 1742 C CA . LYS A 1 226 ? 22.430 -10.854 -11.333 1.00 90.75 226 LYS A CA 1
ATOM 1743 C C . LYS A 1 226 ? 22.554 -11.075 -12.832 1.00 90.75 226 LYS A C 1
ATOM 1745 O O . LYS A 1 226 ? 21.826 -10.447 -13.595 1.00 90.75 226 LYS A O 1
ATOM 1750 N N . GLN A 1 227 ? 23.383 -12.040 -13.217 1.00 92.00 227 GLN A N 1
ATOM 1751 C CA . GLN A 1 227 ? 23.499 -12.536 -14.584 1.00 92.00 227 GLN A CA 1
ATOM 1752 C C . GLN A 1 227 ? 22.973 -13.981 -14.644 1.00 92.00 227 GLN A C 1
ATOM 1754 O O . GLN A 1 227 ? 23.628 -14.880 -14.116 1.00 92.00 227 GLN A O 1
ATOM 1759 N N . PRO A 1 228 ? 21.791 -14.236 -15.225 1.00 89.88 228 PRO A N 1
ATOM 1760 C CA . PRO A 1 228 ? 21.318 -15.599 -15.451 1.00 89.88 228 PRO A CA 1
ATOM 1761 C C . PRO A 1 228 ? 22.047 -16.245 -16.648 1.00 89.88 228 PRO A C 1
ATOM 1763 O O . PRO A 1 228 ? 22.535 -15.518 -17.518 1.00 89.88 228 PRO A O 1
ATOM 1766 N N . PRO A 1 229 ? 22.066 -17.590 -16.749 1.00 85.50 229 PRO A N 1
ATOM 1767 C CA . PRO A 1 229 ? 22.585 -18.291 -17.928 1.00 85.50 229 PRO A CA 1
ATOM 1768 C C . PRO A 1 229 ? 21.845 -17.901 -19.215 1.00 85.50 229 PRO A C 1
ATOM 1770 O O . PRO A 1 229 ? 22.468 -17.698 -20.250 1.00 85.50 229 PRO A O 1
ATOM 1773 N N . ASN A 1 230 ? 20.519 -17.734 -19.122 1.00 83.12 230 ASN A N 1
ATOM 1774 C CA . ASN A 1 230 ? 19.662 -17.223 -20.189 1.00 83.12 230 ASN A CA 1
ATOM 1775 C C . ASN A 1 230 ? 19.092 -15.858 -19.777 1.00 83.12 230 ASN A C 1
ATOM 1777 O O . ASN A 1 230 ? 18.452 -15.749 -18.735 1.00 83.12 230 ASN A O 1
ATOM 1781 N N . ASN A 1 231 ? 19.272 -14.816 -20.589 1.00 78.25 231 ASN A N 1
ATOM 1782 C CA . ASN A 1 231 ? 18.838 -13.441 -20.298 1.00 78.25 231 ASN A CA 1
ATOM 1783 C C . ASN A 1 231 ? 17.607 -13.025 -21.121 1.00 78.25 231 ASN A C 1
ATOM 1785 O O . ASN A 1 231 ? 17.614 -12.007 -21.809 1.00 78.25 231 ASN A O 1
ATOM 1789 N N . ARG A 1 232 ? 16.526 -13.810 -21.046 1.00 86.94 232 ARG A N 1
ATOM 1790 C CA . ARG A 1 232 ? 15.290 -13.516 -21.800 1.00 86.94 232 ARG A CA 1
ATOM 1791 C C . ARG A 1 232 ? 14.565 -12.271 -21.295 1.00 86.94 232 ARG A C 1
ATOM 1793 O O . ARG A 1 232 ? 13.810 -11.664 -22.050 1.00 86.94 232 ARG A O 1
ATOM 1800 N N . LYS A 1 233 ? 14.762 -11.915 -20.024 1.00 94.62 233 LYS A N 1
ATOM 1801 C CA . LYS A 1 233 ? 14.162 -10.737 -19.398 1.00 94.62 233 LYS A CA 1
ATOM 1802 C C . LYS A 1 233 ? 15.222 -9.839 -18.766 1.00 94.62 233 LYS A C 1
ATOM 1804 O O . LYS A 1 233 ? 16.275 -10.315 -18.346 1.00 94.62 233 LYS A O 1
ATOM 1809 N N . THR A 1 234 ? 14.920 -8.549 -18.654 1.00 96.19 234 THR A N 1
ATOM 1810 C CA . THR A 1 234 ? 15.794 -7.542 -18.042 1.00 96.19 234 THR A CA 1
ATOM 1811 C C . THR A 1 234 ? 15.025 -6.683 -17.043 1.00 96.19 234 THR A C 1
ATOM 1813 O O . THR A 1 234 ? 13.972 -6.129 -17.359 1.00 96.19 234 THR A O 1
ATOM 1816 N N . LEU A 1 235 ? 15.595 -6.509 -15.854 1.00 96.50 235 LEU A N 1
ATOM 1817 C CA . LEU A 1 235 ? 15.192 -5.521 -14.866 1.00 96.50 235 LEU A CA 1
ATOM 1818 C C . LEU A 1 235 ? 16.334 -4.521 -14.655 1.00 96.50 235 LEU A C 1
ATOM 1820 O O . LEU A 1 235 ? 17.347 -4.840 -14.037 1.00 96.50 235 LEU A O 1
ATOM 1824 N N . GLN A 1 236 ? 16.144 -3.305 -15.156 1.00 96.31 236 GLN A N 1
ATOM 1825 C CA . GLN A 1 236 ? 17.070 -2.190 -14.995 1.00 96.31 236 GLN A CA 1
ATOM 1826 C C . GLN A 1 236 ? 16.601 -1.286 -13.854 1.00 96.31 236 GLN A C 1
ATOM 1828 O O . GLN A 1 236 ? 15.425 -0.929 -13.782 1.00 96.31 236 GLN A O 1
ATOM 1833 N N . ILE A 1 237 ? 17.512 -0.875 -12.982 1.00 95.31 237 ILE A N 1
ATOM 1834 C CA . ILE A 1 237 ? 17.262 0.135 -11.955 1.00 95.31 237 ILE A CA 1
ATOM 1835 C C . ILE A 1 237 ? 18.155 1.337 -12.257 1.00 95.31 237 ILE A C 1
ATOM 1837 O O . ILE A 1 237 ? 19.370 1.208 -12.269 1.00 95.31 237 ILE A O 1
ATOM 1841 N N . GLU A 1 238 ? 17.558 2.506 -12.460 1.00 95.62 238 GLU A N 1
ATOM 1842 C CA . GLU A 1 238 ? 18.273 3.767 -12.675 1.00 95.62 238 GLU A CA 1
ATOM 1843 C C . GLU A 1 238 ? 18.175 4.625 -11.409 1.00 95.62 238 GLU A C 1
ATOM 1845 O O . GLU A 1 238 ? 17.069 4.919 -10.932 1.00 95.62 238 GLU A O 1
ATOM 1850 N N . THR A 1 239 ? 19.320 5.004 -10.835 1.00 94.81 239 THR A N 1
ATOM 1851 C CA . THR A 1 239 ? 19.394 5.786 -9.590 1.00 94.81 239 THR A CA 1
ATOM 1852 C C . THR A 1 239 ? 20.764 6.469 -9.404 1.00 94.81 239 THR A C 1
ATOM 1854 O O . THR A 1 239 ? 21.772 5.868 -9.743 1.00 94.81 239 THR A O 1
ATOM 1857 N N . PRO A 1 240 ? 20.859 7.659 -8.788 1.00 95.56 240 PRO A N 1
ATOM 1858 C CA . PRO A 1 240 ? 19.759 8.556 -8.469 1.00 95.56 240 PRO A CA 1
ATOM 1859 C C . PRO A 1 240 ? 19.326 9.345 -9.709 1.00 95.56 240 PRO A C 1
ATOM 1861 O O . PRO A 1 240 ? 20.131 9.947 -10.420 1.00 95.56 240 PRO A O 1
ATOM 1864 N N . VAL A 1 241 ? 18.022 9.337 -9.974 1.00 96.12 241 VAL A N 1
ATOM 1865 C CA . VAL A 1 241 ? 17.435 10.005 -11.135 1.00 96.12 241 VAL A CA 1
ATOM 1866 C C . VAL A 1 241 ? 16.197 10.817 -10.778 1.00 96.12 241 VAL A C 1
ATOM 1868 O O . VAL A 1 241 ? 15.408 10.464 -9.895 1.00 96.12 241 VAL A O 1
ATOM 1871 N N . LYS A 1 242 ? 15.985 11.893 -11.531 1.00 96.12 242 LYS A N 1
ATOM 1872 C CA . LYS A 1 242 ? 14.765 12.695 -11.536 1.00 96.12 242 LYS A CA 1
ATOM 1873 C C . LYS A 1 242 ? 14.135 12.626 -12.924 1.00 96.12 242 LYS A C 1
ATOM 1875 O O . LYS A 1 242 ? 14.822 12.781 -13.927 1.00 96.12 242 LYS A O 1
ATOM 1880 N N . ILE A 1 243 ? 12.824 12.408 -12.970 1.00 97.50 243 ILE A N 1
ATOM 1881 C CA . ILE A 1 243 ? 12.059 12.553 -14.210 1.00 97.50 243 ILE A CA 1
ATOM 1882 C C . ILE A 1 243 ? 11.759 14.039 -14.385 1.00 97.50 243 ILE A C 1
ATOM 1884 O O . ILE A 1 243 ? 11.139 14.641 -13.507 1.00 97.50 243 ILE A O 1
ATOM 1888 N N . GLU A 1 244 ? 12.231 14.631 -15.478 1.00 96.94 244 GLU A N 1
ATOM 1889 C CA . GLU A 1 244 ? 12.037 16.056 -15.773 1.00 96.94 244 GLU A CA 1
ATOM 1890 C C . GLU A 1 244 ? 10.819 16.291 -16.669 1.00 96.94 244 GLU A C 1
ATOM 1892 O O . GLU A 1 244 ? 10.118 17.287 -16.505 1.00 96.94 244 GLU A O 1
ATOM 1897 N N . LYS A 1 245 ? 10.527 15.358 -17.584 1.00 97.81 245 LYS A N 1
ATOM 1898 C CA . LYS A 1 245 ? 9.398 15.459 -18.516 1.00 97.81 245 LYS A CA 1
ATOM 1899 C C . LYS A 1 245 ? 8.854 14.082 -18.879 1.00 97.81 245 LYS A C 1
ATOM 1901 O O . LYS A 1 245 ? 9.623 13.133 -19.020 1.00 97.81 245 LYS A O 1
ATOM 1906 N N . ILE A 1 246 ? 7.539 13.996 -19.072 1.00 98.31 246 ILE A N 1
ATOM 1907 C CA . ILE A 1 246 ? 6.847 12.823 -19.618 1.00 98.31 246 ILE A CA 1
ATOM 1908 C C . ILE A 1 246 ? 6.018 13.295 -20.811 1.00 98.31 246 ILE A C 1
ATOM 1910 O O . ILE A 1 246 ? 5.314 14.300 -20.720 1.00 98.31 246 ILE A O 1
ATOM 1914 N N . ARG A 1 247 ? 6.117 12.586 -21.932 1.00 97.75 247 ARG A N 1
ATOM 1915 C CA . ARG A 1 247 ? 5.359 12.874 -23.154 1.00 97.75 247 ARG A CA 1
ATOM 1916 C C . ARG A 1 247 ? 4.953 11.583 -23.849 1.00 97.75 247 ARG A C 1
ATOM 1918 O O . ARG A 1 247 ? 5.568 10.545 -23.616 1.00 97.75 247 ARG A O 1
ATOM 1925 N N . GLU A 1 248 ? 3.921 11.669 -24.673 1.00 97.38 248 GLU A N 1
ATOM 1926 C CA . GLU A 1 248 ? 3.495 10.581 -25.544 1.00 97.38 248 GLU A CA 1
ATOM 1927 C C . GLU A 1 248 ? 3.802 10.952 -26.993 1.00 97.38 248 GLU A C 1
ATOM 1929 O O . GLU A 1 248 ? 3.440 12.038 -27.444 1.00 97.38 248 GLU A O 1
ATOM 1934 N N . GLU A 1 249 ? 4.477 10.056 -27.708 1.00 96.50 249 GLU A N 1
ATOM 1935 C CA . GLU A 1 249 ? 4.809 10.210 -29.122 1.00 96.50 249 GLU A CA 1
ATOM 1936 C C . GLU A 1 249 ? 4.619 8.859 -29.820 1.00 96.50 249 GLU A C 1
ATOM 1938 O O . GLU A 1 249 ? 5.150 7.841 -29.376 1.00 96.50 249 GLU A O 1
ATOM 1943 N N . SER A 1 250 ? 3.851 8.839 -30.914 1.00 94.00 250 SER A N 1
ATOM 1944 C CA . SER A 1 250 ? 3.599 7.635 -31.728 1.00 94.00 250 SER A CA 1
ATOM 1945 C C . SER A 1 250 ? 3.143 6.405 -30.920 1.00 94.00 250 SER A C 1
ATOM 1947 O O . SER A 1 250 ? 3.609 5.291 -31.156 1.00 94.00 250 SER A O 1
ATOM 1949 N N . GLY A 1 251 ? 2.256 6.606 -29.937 1.00 94.00 251 GLY A N 1
ATOM 1950 C CA . GLY A 1 251 ? 1.729 5.529 -29.088 1.00 94.00 251 GLY A CA 1
ATOM 1951 C C . GLY A 1 251 ? 2.738 4.954 -28.087 1.00 94.00 251 GLY A C 1
ATOM 1952 O O . GLY A 1 251 ? 2.546 3.842 -27.599 1.00 94.00 251 GLY A O 1
ATOM 1953 N N . LYS A 1 252 ? 3.823 5.679 -27.789 1.00 96.88 252 LYS A N 1
ATOM 1954 C CA . LYS A 1 252 ? 4.815 5.320 -26.768 1.00 96.88 252 LYS A CA 1
ATOM 1955 C C . LYS A 1 252 ? 5.015 6.452 -25.776 1.00 96.88 252 LYS A C 1
ATOM 1957 O O . LYS A 1 252 ? 4.843 7.624 -26.104 1.00 96.88 252 LYS A O 1
ATOM 1962 N N . ILE A 1 253 ? 5.439 6.101 -24.567 1.00 98.25 253 ILE A N 1
ATOM 1963 C CA . ILE A 1 253 ? 5.773 7.067 -23.522 1.00 98.25 253 ILE A CA 1
ATOM 1964 C C . ILE A 1 253 ? 7.273 7.335 -23.537 1.00 98.25 253 ILE A C 1
ATOM 1966 O O . ILE A 1 253 ? 8.076 6.405 -23.488 1.00 98.25 253 ILE A O 1
ATOM 1970 N N . ILE A 1 254 ? 7.653 8.610 -23.554 1.00 98.44 254 ILE A N 1
ATOM 1971 C CA . ILE A 1 254 ? 9.045 9.048 -23.472 1.00 98.44 254 ILE A CA 1
ATOM 1972 C C . ILE A 1 254 ? 9.256 9.803 -22.162 1.00 98.44 254 ILE A C 1
ATOM 1974 O O . ILE A 1 254 ? 8.608 10.820 -21.892 1.00 98.44 254 ILE A O 1
ATOM 1978 N N . LEU A 1 255 ? 10.187 9.305 -21.351 1.00 98.44 255 LEU A N 1
ATOM 1979 C CA . LEU A 1 255 ? 10.629 9.924 -20.109 1.00 98.44 255 LEU A CA 1
ATOM 1980 C C . LEU A 1 255 ? 11.962 10.628 -20.332 1.00 98.44 255 LEU A C 1
ATOM 1982 O O . LEU A 1 255 ? 12.937 9.979 -20.699 1.00 98.44 255 LEU A O 1
ATOM 1986 N N . SER A 1 256 ? 12.026 11.921 -20.029 1.00 98.12 256 SER A N 1
ATOM 1987 C CA . SER A 1 256 ? 13.297 12.631 -19.907 1.00 98.12 256 SER A CA 1
ATOM 1988 C C . SER A 1 256 ? 13.845 12.418 -18.498 1.00 98.12 256 SER A C 1
ATOM 1990 O O . SER A 1 256 ? 13.262 12.883 -17.512 1.00 98.12 256 SER A O 1
ATOM 1992 N N . VAL A 1 257 ? 14.918 11.637 -18.398 1.00 98.06 257 VAL A N 1
ATOM 1993 C CA . VAL A 1 257 ? 15.487 11.140 -17.144 1.00 98.06 257 VAL A CA 1
ATOM 1994 C C . VAL A 1 257 ? 16.840 11.798 -16.916 1.00 98.06 257 VAL A C 1
ATOM 1996 O O . VAL A 1 257 ? 17.792 11.535 -17.651 1.00 98.06 257 VAL A O 1
ATOM 1999 N N . ARG A 1 258 ? 16.938 12.624 -15.875 1.00 97.56 258 ARG A N 1
ATOM 2000 C CA . ARG A 1 258 ? 18.193 13.239 -15.441 1.00 97.56 258 ARG A CA 1
ATOM 2001 C C . ARG A 1 258 ? 18.811 12.434 -14.318 1.00 97.56 258 ARG A C 1
ATOM 2003 O O . ARG A 1 258 ? 18.182 12.256 -13.274 1.00 97.56 258 ARG A O 1
ATOM 2010 N N . ASN A 1 259 ? 20.050 11.998 -14.496 1.00 96.56 259 ASN A N 1
ATOM 2011 C CA . ASN A 1 259 ? 20.859 11.515 -13.388 1.00 96.56 259 ASN A CA 1
ATOM 2012 C C . ASN A 1 259 ? 21.301 12.720 -12.545 1.00 96.56 259 ASN A C 1
ATOM 2014 O O . ASN A 1 259 ? 21.913 13.663 -13.047 1.00 96.56 259 ASN A O 1
ATOM 2018 N N . THR A 1 260 ? 20.932 12.719 -11.264 1.00 95.19 260 THR A N 1
ATOM 2019 C CA . THR A 1 260 ? 21.127 13.879 -10.383 1.00 95.19 260 THR A CA 1
ATOM 2020 C C . THR A 1 260 ? 22.544 13.996 -9.837 1.00 95.19 260 THR A C 1
ATOM 2022 O O . THR A 1 260 ? 22.854 15.012 -9.228 1.00 95.19 260 THR A O 1
ATOM 2025 N N . GLU A 1 261 ? 23.391 12.988 -10.038 1.00 94.25 261 GLU A N 1
ATOM 2026 C CA . GLU A 1 261 ? 24.819 13.045 -9.721 1.00 94.25 261 GLU A CA 1
ATOM 2027 C C . GLU A 1 261 ? 25.608 13.542 -10.933 1.00 94.25 261 GLU A C 1
ATOM 2029 O O . GLU A 1 261 ? 26.289 14.561 -10.852 1.00 94.25 261 GLU A O 1
ATOM 2034 N N . THR A 1 262 ? 25.460 12.883 -12.085 1.00 94.94 262 THR A N 1
ATOM 2035 C CA . THR A 1 262 ? 26.227 13.209 -13.300 1.00 94.94 262 THR A CA 1
ATOM 2036 C C . THR A 1 262 ? 25.682 14.413 -14.065 1.00 94.94 262 THR A C 1
ATOM 2038 O O . THR A 1 262 ? 26.329 14.878 -14.998 1.00 94.94 262 THR A O 1
ATOM 2041 N N . GLN A 1 263 ? 24.485 14.896 -13.715 1.00 95.56 263 GLN A N 1
ATOM 2042 C CA . GLN A 1 263 ? 23.744 15.954 -14.420 1.00 95.56 263 GLN A CA 1
ATOM 2043 C C . GLN A 1 263 ? 23.398 15.633 -15.880 1.00 95.56 263 GLN A C 1
ATOM 2045 O O . GLN A 1 263 ? 22.951 16.510 -16.615 1.00 95.56 263 GLN A O 1
ATOM 2050 N N . THR A 1 264 ? 23.574 14.384 -16.309 1.00 96.31 264 THR A N 1
ATOM 2051 C CA . THR A 1 264 ? 23.264 13.972 -17.676 1.00 96.31 264 THR A CA 1
ATOM 2052 C C . THR A 1 264 ? 21.792 13.604 -17.799 1.00 96.31 264 THR A C 1
ATOM 2054 O O . THR A 1 264 ? 21.245 12.885 -16.959 1.00 96.31 264 THR A O 1
ATOM 2057 N N . THR A 1 265 ? 21.160 14.075 -18.872 1.00 97.75 265 THR A N 1
ATOM 2058 C CA . THR A 1 265 ? 19.765 13.766 -19.198 1.00 97.75 265 THR A CA 1
ATOM 2059 C C . THR A 1 265 ? 19.708 12.854 -20.413 1.00 97.75 265 THR A C 1
ATOM 2061 O O . THR A 1 265 ? 20.438 13.046 -21.385 1.00 97.75 265 THR A O 1
ATOM 2064 N N . LYS A 1 266 ? 18.848 11.838 -20.351 1.00 97.19 266 LYS A N 1
ATOM 2065 C CA . LYS A 1 266 ? 18.584 10.911 -21.454 1.00 97.19 266 LYS A CA 1
ATOM 2066 C C . LYS A 1 266 ? 17.087 10.693 -21.591 1.00 97.19 266 LYS A C 1
ATOM 2068 O O . LYS A 1 266 ? 16.381 10.606 -20.589 1.00 97.19 266 LYS A O 1
ATOM 2073 N N . ASP A 1 267 ? 16.624 10.553 -22.824 1.00 98.12 267 ASP A N 1
ATOM 2074 C CA . ASP A 1 267 ? 15.257 10.128 -23.088 1.00 98.12 267 ASP A CA 1
ATOM 2075 C C . ASP A 1 267 ? 15.172 8.598 -23.091 1.00 98.12 267 ASP A C 1
ATOM 2077 O O . ASP A 1 267 ? 15.924 7.914 -23.785 1.00 98.12 267 ASP A O 1
ATOM 2081 N N . ILE A 1 268 ? 14.242 8.060 -22.304 1.00 97.88 268 ILE A N 1
ATOM 2082 C CA . ILE A 1 268 ? 13.914 6.637 -22.266 1.00 97.88 268 ILE A CA 1
ATOM 2083 C C . ILE A 1 268 ? 12.507 6.458 -22.817 1.00 97.88 268 ILE A C 1
ATOM 2085 O O . ILE A 1 268 ? 11.549 6.997 -22.270 1.00 97.88 268 ILE A O 1
ATOM 2089 N N . THR A 1 269 ? 12.389 5.678 -23.887 1.00 98.31 269 THR A N 1
ATOM 2090 C CA . THR A 1 269 ? 11.097 5.303 -24.471 1.00 98.31 269 THR A CA 1
ATOM 2091 C C . THR A 1 269 ? 10.626 3.982 -23.873 1.00 98.31 269 THR A C 1
ATOM 2093 O O . THR A 1 269 ? 11.426 3.058 -23.742 1.00 98.31 269 THR A O 1
ATOM 2096 N N . CYS A 1 270 ? 9.345 3.882 -23.531 1.00 98.19 270 CYS A N 1
ATOM 2097 C CA . CYS A 1 270 ? 8.695 2.661 -23.067 1.00 98.19 270 CYS A CA 1
ATOM 2098 C C . CYS A 1 270 ? 7.273 2.548 -23.631 1.00 98.19 270 CYS A C 1
ATOM 2100 O O . CYS A 1 270 ? 6.660 3.544 -24.019 1.00 98.19 270 CYS A O 1
ATOM 2102 N N . ASP A 1 271 ? 6.732 1.335 -23.625 1.00 98.31 271 ASP A N 1
ATOM 2103 C CA . ASP A 1 271 ? 5.391 1.045 -24.138 1.00 98.31 271 ASP A CA 1
ATOM 2104 C C . ASP A 1 271 ? 4.310 1.253 -23.058 1.00 98.31 271 ASP A C 1
ATOM 2106 O O . ASP A 1 271 ? 3.158 1.545 -23.362 1.00 98.31 271 ASP A O 1
ATOM 2110 N N . PHE A 1 272 ? 4.681 1.131 -21.778 1.00 98.38 272 PHE A N 1
ATOM 2111 C CA . PHE A 1 272 ? 3.770 1.300 -20.646 1.00 98.38 272 PHE A CA 1
ATOM 2112 C C . PHE A 1 272 ? 4.493 1.921 -19.450 1.00 98.38 272 PHE A C 1
ATOM 2114 O O . PHE A 1 272 ? 5.591 1.494 -19.088 1.00 98.38 272 PHE A O 1
ATOM 2121 N N . LEU A 1 273 ? 3.878 2.919 -18.816 1.00 98.19 273 LEU A N 1
ATOM 2122 C CA . LEU A 1 273 ? 4.430 3.615 -17.657 1.00 98.19 273 LEU A CA 1
ATOM 2123 C C . LEU A 1 273 ? 3.574 3.369 -16.414 1.00 98.19 273 LEU A C 1
ATOM 2125 O O . LEU A 1 273 ? 2.373 3.624 -16.396 1.00 98.19 273 LEU A O 1
ATOM 2129 N N . ILE A 1 274 ? 4.224 2.957 -15.330 1.00 97.69 274 ILE A N 1
ATOM 2130 C CA . ILE A 1 274 ? 3.609 2.765 -14.020 1.00 97.69 274 ILE A CA 1
ATOM 2131 C C . ILE A 1 274 ? 4.151 3.812 -13.045 1.00 97.69 274 ILE A C 1
ATOM 2133 O O . ILE A 1 274 ? 5.354 3.899 -12.794 1.00 97.69 274 ILE A O 1
ATOM 2137 N N . VAL A 1 275 ? 3.264 4.597 -12.438 1.00 96.50 275 VAL A N 1
ATOM 2138 C CA . VAL A 1 275 ? 3.631 5.613 -11.441 1.00 96.50 275 VAL A CA 1
ATOM 2139 C C . VAL A 1 275 ? 3.440 5.047 -10.034 1.00 96.50 275 VAL A C 1
ATOM 2141 O O . VAL A 1 275 ? 2.314 4.806 -9.605 1.00 96.50 275 VAL A O 1
ATOM 2144 N N . SER A 1 276 ? 4.539 4.855 -9.300 1.00 94.38 276 SER A N 1
ATOM 2145 C CA . SER A 1 276 ? 4.607 4.249 -7.960 1.00 94.38 276 SER A CA 1
ATOM 2146 C C . SER A 1 276 ? 5.317 5.160 -6.940 1.00 94.38 276 SER A C 1
ATOM 2148 O O . SER A 1 276 ? 6.241 4.752 -6.227 1.00 94.38 276 SER A O 1
ATOM 2150 N N . THR A 1 277 ? 4.876 6.410 -6.833 1.00 88.75 277 THR A N 1
ATOM 2151 C CA . THR A 1 277 ? 5.460 7.461 -5.974 1.00 88.75 277 THR A CA 1
ATOM 2152 C C . THR A 1 277 ? 5.040 7.422 -4.503 1.00 88.75 277 THR A C 1
ATOM 2154 O O . THR A 1 277 ? 5.459 8.279 -3.721 1.00 88.75 277 THR A O 1
ATOM 2157 N N . GLY A 1 278 ? 4.286 6.397 -4.105 1.00 84.31 278 GLY A N 1
ATOM 2158 C CA . GLY A 1 278 ? 3.790 6.210 -2.744 1.00 84.31 278 GLY A CA 1
ATOM 2159 C C . GLY A 1 278 ? 2.394 6.788 -2.535 1.00 84.31 278 GLY A C 1
ATOM 2160 O O . GLY A 1 278 ? 1.752 7.273 -3.467 1.00 84.31 278 GLY A O 1
ATOM 2161 N N . TYR A 1 279 ? 1.928 6.701 -1.294 1.00 82.12 279 TYR A N 1
ATOM 2162 C CA . TYR A 1 279 ? 0.600 7.148 -0.894 1.00 82.12 279 TYR A CA 1
ATOM 2163 C C . TYR A 1 279 ? 0.672 8.433 -0.073 1.00 82.12 279 TYR A C 1
ATOM 2165 O O . TYR A 1 279 ? 1.694 8.759 0.535 1.00 82.12 279 TYR A O 1
ATOM 2173 N N . GLU A 1 280 ? -0.444 9.137 -0.031 1.00 83.31 280 GLU A N 1
ATOM 2174 C CA . GLU A 1 280 ? -0.735 10.235 0.858 1.00 83.31 280 GLU A CA 1
ATOM 2175 C C . GLU A 1 280 ? -2.060 10.019 1.585 1.00 83.31 280 GLU A C 1
ATOM 2177 O O . GLU A 1 280 ? -2.933 9.285 1.117 1.00 83.31 280 GLU A O 1
ATOM 2182 N N . LEU A 1 281 ? -2.177 10.594 2.781 1.00 77.19 281 LEU A N 1
ATOM 2183 C CA . LEU A 1 281 ? -3.322 10.414 3.661 1.00 77.19 281 LEU A CA 1
ATOM 2184 C C . LEU A 1 281 ? -4.618 10.747 2.922 1.00 77.19 281 LEU A C 1
ATOM 2186 O O . LEU A 1 281 ? -5.555 9.955 2.982 1.00 77.19 281 LEU A O 1
ATOM 2190 N N . GLY A 1 282 ? -4.629 11.861 2.175 1.00 64.69 282 GLY A N 1
ATOM 2191 C CA . GLY A 1 282 ? -5.795 12.309 1.413 1.00 64.69 282 GLY A CA 1
ATOM 2192 C C . GLY A 1 282 ? -7.052 12.312 2.283 1.00 64.69 282 GLY A C 1
ATOM 2193 O O . GLY A 1 282 ? -8.051 11.715 1.895 1.00 64.69 282 GLY A O 1
ATOM 2194 N N . SER A 1 283 ? -6.949 12.863 3.502 1.00 67.56 283 SER A N 1
ATOM 2195 C CA . SER A 1 283 ? -7.980 12.725 4.533 1.00 67.56 283 SER A CA 1
ATOM 2196 C C . SER A 1 283 ? -9.321 13.285 4.048 1.00 67.56 283 SER A C 1
ATOM 2198 O O . SER A 1 283 ? -9.366 14.453 3.661 1.00 67.56 283 SER A O 1
ATOM 2200 N N . PRO A 1 284 ? -10.420 12.513 4.141 1.00 67.81 284 PRO A N 1
ATOM 2201 C CA . PRO A 1 284 ? -11.765 13.040 3.919 1.00 67.81 284 PRO A CA 1
ATOM 2202 C C . PRO A 1 284 ? -12.254 13.896 5.099 1.00 67.81 284 PRO A C 1
ATOM 2204 O O . PRO A 1 284 ? -13.266 14.585 4.999 1.00 67.81 284 PRO A O 1
ATOM 2207 N N . PHE A 1 285 ? -11.557 13.848 6.238 1.00 82.81 285 PHE A N 1
ATOM 2208 C CA . PHE A 1 285 ? -11.938 14.567 7.447 1.00 82.81 285 PHE A CA 1
ATOM 2209 C C . PHE A 1 285 ? -11.280 15.950 7.499 1.00 82.81 285 PHE A C 1
ATOM 2211 O O . PHE A 1 285 ? -10.090 16.052 7.177 1.00 82.81 285 PHE A O 1
ATOM 2218 N N . PRO A 1 286 ? -12.005 16.986 7.962 1.00 83.75 286 PRO A N 1
ATOM 2219 C CA . PRO A 1 286 ? -11.526 18.365 8.080 1.00 83.75 286 PRO A CA 1
ATOM 2220 C C . PRO A 1 286 ? -10.612 18.536 9.308 1.00 83.75 286 PRO A C 1
ATOM 2222 O O . PRO A 1 286 ? -10.878 19.353 10.182 1.00 83.75 286 PRO A O 1
ATOM 2225 N N . LEU A 1 287 ? -9.572 17.712 9.406 1.00 88.00 287 LEU A N 1
ATOM 2226 C CA . LEU A 1 287 ? -8.632 17.670 10.524 1.00 88.00 287 LEU A CA 1
ATOM 2227 C C . LEU A 1 287 ? -7.288 18.246 10.096 1.00 88.00 287 LEU A C 1
ATOM 2229 O O . LEU A 1 287 ? -6.874 18.071 8.949 1.00 88.00 287 LEU A O 1
ATOM 2233 N N . SER A 1 288 ? -6.578 18.873 11.029 1.00 87.50 288 SER A N 1
ATOM 2234 C CA . SER A 1 288 ? -5.236 19.392 10.773 1.00 87.50 288 SER A CA 1
ATOM 2235 C C . SER A 1 288 ? -4.263 18.263 10.423 1.00 87.50 288 SER A C 1
ATOM 2237 O O . SER A 1 288 ? -4.176 17.252 11.127 1.00 87.50 288 SER A O 1
ATOM 2239 N N . PHE A 1 289 ? -3.499 18.443 9.346 1.00 86.56 289 PHE A N 1
ATOM 2240 C CA . PHE A 1 289 ? -2.507 17.477 8.876 1.00 86.56 289 PHE A CA 1
ATOM 2241 C C . PHE A 1 289 ? -1.218 18.185 8.439 1.00 86.56 289 PHE A C 1
ATOM 2243 O O . PHE A 1 289 ? -1.258 19.281 7.888 1.00 86.56 289 PHE A O 1
ATOM 2250 N N . SER A 1 290 ? -0.076 17.541 8.679 1.00 85.25 290 SER A N 1
ATOM 2251 C CA . SER A 1 290 ? 1.249 17.931 8.175 1.00 85.25 290 SER A CA 1
ATOM 2252 C C . SER A 1 290 ? 2.025 16.669 7.832 1.00 85.25 290 SER A C 1
ATOM 2254 O O . SER A 1 290 ? 1.695 15.590 8.317 1.00 85.25 290 SER A O 1
ATOM 2256 N N . ASP A 1 291 ? 3.024 16.780 6.957 1.00 82.19 291 ASP A N 1
ATOM 2257 C CA . ASP A 1 291 ? 3.969 15.694 6.658 1.00 82.19 291 ASP A CA 1
ATOM 2258 C C . ASP A 1 291 ? 3.317 14.345 6.328 1.00 82.19 291 ASP A C 1
ATOM 2260 O O . ASP A 1 291 ? 3.891 13.273 6.541 1.00 82.19 291 ASP A O 1
ATOM 2264 N N . ASN A 1 292 ? 2.130 14.413 5.713 1.00 85.44 292 ASN A N 1
ATOM 2265 C CA . ASN A 1 292 ? 1.344 13.275 5.257 1.00 85.44 292 ASN A CA 1
ATOM 2266 C C . ASN A 1 292 ? 0.697 12.421 6.368 1.00 85.44 292 ASN A C 1
ATOM 2268 O O . ASN A 1 292 ? 0.467 11.223 6.180 1.00 85.44 292 ASN A O 1
ATOM 2272 N N . HIS A 1 293 ? 0.389 13.028 7.513 1.00 90.44 293 HIS A N 1
ATOM 2273 C CA . HIS A 1 293 ? -0.376 12.415 8.595 1.00 90.44 293 HIS A CA 1
ATOM 2274 C C . HIS A 1 293 ? -1.181 13.460 9.385 1.00 90.44 293 HIS A C 1
ATOM 2276 O O . HIS A 1 293 ? -0.954 14.664 9.262 1.00 90.44 293 HIS A O 1
ATOM 2282 N N . PHE A 1 294 ? -2.140 13.013 10.200 1.00 92.38 294 PHE A N 1
ATOM 2283 C CA . PHE A 1 294 ? -2.848 13.902 11.125 1.00 92.38 294 PHE A CA 1
ATOM 2284 C C . PHE A 1 294 ? -1.874 14.513 12.131 1.00 92.38 294 PHE A C 1
ATOM 2286 O O . PHE A 1 294 ? -0.951 13.836 12.583 1.00 92.38 294 PHE A O 1
ATOM 2293 N N . LEU A 1 295 ? -2.080 15.774 12.511 1.00 93.50 295 LEU A N 1
ATOM 2294 C CA . LEU A 1 295 ? -1.353 16.347 13.641 1.00 93.50 295 LEU A CA 1
ATOM 2295 C C . LEU A 1 295 ? -1.773 15.629 14.927 1.00 93.50 295 LEU A C 1
ATOM 2297 O O . LEU A 1 295 ? -2.963 15.418 15.168 1.00 93.50 295 LEU A O 1
ATOM 2301 N N . HIS A 1 296 ? -0.799 15.237 15.746 1.00 94.56 296 HIS A N 1
ATOM 2302 C CA . HIS A 1 296 ? -1.039 14.465 16.961 1.00 94.56 296 HIS A CA 1
ATOM 2303 C C . HIS A 1 296 ? 0.035 14.722 18.030 1.00 94.56 296 HIS A C 1
ATOM 2305 O O . HIS A 1 296 ? 1.117 15.226 17.742 1.00 94.56 296 HIS A O 1
ATOM 2311 N N . ASP A 1 297 ? -0.238 14.315 19.266 1.00 95.38 297 ASP A N 1
ATOM 2312 C CA . ASP A 1 297 ? 0.607 14.523 20.457 1.00 95.38 297 ASP A CA 1
ATOM 2313 C C . ASP A 1 297 ? 1.773 13.521 20.629 1.00 95.38 297 ASP A C 1
ATOM 2315 O O . ASP A 1 297 ? 2.284 13.324 21.727 1.00 95.38 297 ASP A O 1
ATOM 2319 N N . GLY A 1 298 ? 2.148 12.791 19.579 1.00 94.25 298 GLY A N 1
ATOM 2320 C CA . GLY A 1 298 ? 3.045 11.622 19.668 1.00 94.25 298 GLY A CA 1
ATOM 2321 C C . GLY A 1 298 ? 2.405 10.316 20.186 1.00 94.25 298 GLY A C 1
ATOM 2322 O O . GLY A 1 298 ? 2.762 9.233 19.721 1.00 94.25 298 GLY A O 1
ATOM 2323 N N . PHE A 1 299 ? 1.404 10.382 21.066 1.00 96.19 299 PHE A N 1
ATOM 2324 C CA . PHE A 1 299 ? 0.762 9.221 21.710 1.00 96.19 299 PHE A CA 1
ATOM 2325 C C . PHE A 1 299 ? -0.562 8.798 21.064 1.00 96.19 299 PHE A C 1
ATOM 2327 O O . PHE A 1 299 ? -1.147 7.784 21.449 1.00 96.19 299 PHE A O 1
ATOM 2334 N N . GLY A 1 300 ? -0.985 9.530 20.035 1.00 96.31 300 GLY A N 1
ATOM 2335 C CA . GLY A 1 300 ? -2.101 9.193 19.162 1.00 96.31 300 GLY A CA 1
ATOM 2336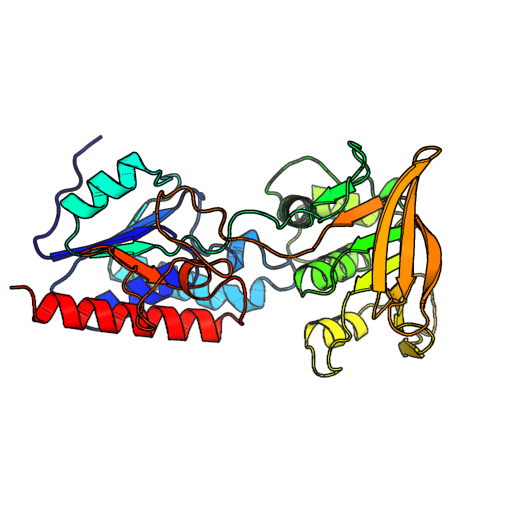 C C . GLY A 1 300 ? -3.330 10.070 19.347 1.00 96.31 300 GLY A C 1
ATOM 2337 O O . GLY A 1 300 ? -4.284 9.846 18.614 1.00 96.31 300 GLY A O 1
ATOM 2338 N N . ARG A 1 301 ? -3.328 11.058 20.253 1.00 97.75 301 ARG A N 1
ATOM 2339 C CA . ARG A 1 301 ? -4.424 12.036 20.366 1.00 97.75 301 ARG A CA 1
ATOM 2340 C C . ARG A 1 301 ? -4.342 13.003 19.196 1.00 97.75 301 ARG A C 1
ATOM 2342 O O . ARG A 1 301 ? -3.278 13.575 18.958 1.00 97.75 301 ARG A O 1
ATOM 2349 N N . VAL A 1 302 ? -5.437 13.173 18.461 1.00 96.38 302 VAL A N 1
ATOM 2350 C CA . VAL A 1 302 ? -5.483 14.117 17.339 1.00 96.38 302 VAL A CA 1
ATOM 2351 C C . VAL A 1 302 ? -5.471 15.543 17.892 1.00 96.38 302 VAL A C 1
ATOM 2353 O O . VAL A 1 302 ? -6.217 15.876 18.811 1.00 96.38 302 VAL A O 1
ATOM 2356 N N . ALA A 1 303 ? -4.582 16.383 17.361 1.00 94.69 303 ALA A N 1
ATOM 2357 C CA . ALA A 1 303 ? -4.356 17.727 17.876 1.00 94.69 303 ALA A CA 1
ATOM 2358 C C . ALA A 1 303 ? -5.624 18.588 17.770 1.00 94.69 303 ALA A C 1
ATOM 2360 O O . ALA A 1 303 ? -6.236 18.669 16.709 1.00 94.69 303 ALA A O 1
ATOM 2361 N N . GLY A 1 304 ? -5.997 19.242 18.874 1.00 92.31 304 GLY A N 1
ATOM 2362 C CA . GLY A 1 304 ? -7.191 20.090 18.947 1.00 92.31 304 GLY A CA 1
ATOM 2363 C C . GLY A 1 304 ? -8.516 19.327 19.043 1.00 92.31 304 GLY A C 1
ATOM 2364 O O . GLY A 1 304 ? -9.564 19.956 19.147 1.00 92.31 304 GLY A O 1
ATOM 2365 N N . GLU A 1 305 ? -8.493 17.991 19.061 1.00 94.19 305 GLU A N 1
ATOM 2366 C CA . GLU A 1 305 ? -9.703 17.177 19.024 1.00 94.19 305 GLU A CA 1
ATOM 2367 C C . GLU A 1 305 ? -9.883 16.380 20.316 1.00 94.19 305 GLU A C 1
ATOM 2369 O O . GLU A 1 305 ? -9.126 15.460 20.629 1.00 94.19 305 GLU A O 1
ATOM 2374 N N . LYS A 1 306 ? -10.945 16.690 21.068 1.00 92.00 306 LYS A N 1
ATOM 2375 C CA . LYS A 1 306 ? -11.374 15.840 22.187 1.00 92.00 306 LYS A CA 1
ATOM 2376 C C . LYS A 1 306 ? -11.785 14.472 21.644 1.00 92.00 306 LYS A C 1
ATOM 2378 O O . LYS A 1 306 ? -12.298 14.415 20.529 1.00 92.00 306 LYS A O 1
ATOM 2383 N N . ASN A 1 307 ? -11.550 13.419 22.433 1.00 93.31 307 ASN A N 1
ATOM 2384 C CA . ASN A 1 307 ? -11.967 12.026 22.215 1.00 93.31 307 ASN A CA 1
ATOM 2385 C C . ASN A 1 307 ? -11.648 11.403 20.842 1.00 93.31 307 ASN A C 1
ATOM 2387 O O . ASN A 1 307 ? -12.222 10.370 20.494 1.00 93.31 307 ASN A O 1
ATOM 2391 N N . LEU A 1 308 ? -10.722 11.991 20.082 1.00 97.00 308 LEU A N 1
ATOM 2392 C CA . LEU A 1 308 ? -10.334 11.533 18.756 1.00 97.00 308 LEU A CA 1
ATOM 2393 C C . LEU A 1 308 ? -8.858 11.143 18.735 1.00 97.00 308 LEU A C 1
ATOM 2395 O O . LEU A 1 308 ? -7.981 11.892 19.166 1.00 97.00 308 LEU A O 1
ATOM 2399 N N . TYR A 1 309 ? -8.594 9.967 18.188 1.00 98.31 309 TYR A N 1
ATOM 2400 C CA . TYR A 1 309 ? -7.274 9.365 18.138 1.00 98.31 309 TYR A CA 1
ATOM 2401 C C . TYR A 1 309 ? -6.942 8.918 16.717 1.00 98.31 309 TYR A C 1
ATOM 2403 O O . TYR A 1 309 ? -7.831 8.740 15.887 1.00 98.31 309 TYR A O 1
ATOM 2411 N N . ALA A 1 310 ? -5.664 8.688 16.440 1.00 97.38 310 ALA A N 1
ATOM 2412 C CA . ALA A 1 310 ? -5.189 8.104 15.194 1.00 97.38 310 ALA A CA 1
ATOM 2413 C C . ALA A 1 310 ? -4.223 6.943 15.470 1.00 97.38 310 ALA A C 1
ATOM 2415 O O . ALA A 1 310 ? -3.496 6.939 16.466 1.00 97.38 310 ALA A O 1
ATOM 2416 N N . ALA A 1 311 ? -4.203 5.950 14.582 1.00 97.69 311 ALA A N 1
ATOM 2417 C CA . ALA A 1 311 ? -3.254 4.842 14.622 1.00 97.69 311 ALA A CA 1
ATOM 2418 C C . ALA A 1 311 ? -2.904 4.342 13.213 1.00 97.69 311 ALA A C 1
ATOM 2420 O O . ALA A 1 311 ? -3.721 4.340 12.291 1.00 97.69 311 ALA A O 1
ATOM 2421 N N . GLY A 1 312 ? -1.675 3.864 13.045 1.00 95.81 312 GLY A N 1
ATOM 2422 C CA . GLY A 1 312 ? -1.128 3.415 11.771 1.00 95.81 312 GLY A CA 1
ATOM 2423 C C . GLY A 1 312 ? -0.768 4.568 10.841 1.00 95.81 312 GLY A C 1
ATOM 2424 O O . GLY A 1 312 ? -0.453 5.667 11.280 1.00 95.81 312 GLY A O 1
ATOM 2425 N N . TRP A 1 313 ? -0.805 4.327 9.529 1.00 94.44 313 TRP A N 1
ATOM 2426 C CA . TRP A 1 313 ? -0.268 5.280 8.548 1.00 94.44 313 TRP A CA 1
ATOM 2427 C C . TRP A 1 313 ? -0.957 6.647 8.521 1.00 94.44 313 TRP A C 1
ATOM 2429 O O . TRP A 1 313 ? -0.346 7.608 8.072 1.00 94.44 313 TRP A O 1
ATOM 2439 N N . CYS A 1 314 ? -2.193 6.773 9.008 1.00 93.19 314 CYS A N 1
ATOM 2440 C CA . CYS A 1 314 ? -2.817 8.089 9.150 1.00 93.19 314 CYS A CA 1
ATOM 2441 C C . CYS A 1 314 ? -2.261 8.900 10.332 1.00 93.19 314 CYS A C 1
ATOM 2443 O O . CYS A 1 314 ? -2.408 10.118 10.341 1.00 93.19 314 CYS A O 1
ATOM 2445 N N . LYS A 1 315 ? -1.595 8.243 11.291 1.00 94.44 315 LYS A N 1
ATOM 2446 C CA . LYS A 1 315 ? -0.828 8.862 12.381 1.00 94.44 315 LYS A CA 1
ATOM 2447 C C . LYS A 1 315 ? 0.647 9.033 12.017 1.00 94.44 315 LYS A C 1
ATOM 2449 O O . LYS A 1 315 ? 1.204 10.088 12.251 1.00 94.44 315 LYS A O 1
ATOM 2454 N N . THR A 1 316 ? 1.285 8.012 11.447 1.00 92.19 316 THR A N 1
ATOM 2455 C CA . THR A 1 316 ? 2.754 7.971 11.279 1.00 92.19 316 THR A CA 1
ATOM 2456 C C . THR A 1 316 ? 3.240 8.285 9.860 1.00 92.19 316 THR A C 1
ATOM 2458 O O . THR A 1 316 ? 4.443 8.277 9.584 1.00 92.19 316 THR A O 1
ATOM 2461 N N . GLY A 1 317 ? 2.309 8.527 8.937 1.00 89.69 317 GLY A N 1
ATOM 2462 C CA . GLY A 1 317 ? 2.558 8.553 7.502 1.00 89.69 317 GLY A CA 1
ATOM 2463 C C . GLY A 1 317 ? 2.711 7.138 6.917 1.00 89.69 317 GLY A C 1
ATOM 2464 O O . GLY A 1 317 ? 2.873 6.160 7.650 1.00 89.69 317 GLY A O 1
ATOM 2465 N N . PRO A 1 318 ? 2.683 6.980 5.580 1.00 85.69 318 PRO A N 1
ATOM 2466 C CA . PRO A 1 318 ? 2.774 5.684 4.903 1.00 85.69 318 PRO A CA 1
ATOM 2467 C C . PRO A 1 318 ? 4.206 5.147 4.849 1.00 85.69 318 PRO A C 1
ATOM 2469 O O . PRO A 1 318 ? 4.783 4.897 3.788 1.00 85.69 318 PRO A O 1
ATOM 2472 N N . ARG A 1 319 ? 4.807 5.011 6.028 1.00 75.88 319 ARG A N 1
ATOM 2473 C CA . ARG A 1 319 ? 6.157 4.507 6.257 1.00 75.88 319 ARG A CA 1
ATOM 2474 C C . ARG A 1 319 ? 6.100 3.408 7.318 1.00 75.88 319 ARG A C 1
ATOM 2476 O O . ARG A 1 319 ? 5.184 3.345 8.133 1.00 75.88 319 ARG A O 1
ATOM 2483 N N . GLY A 1 320 ? 7.101 2.535 7.305 1.00 70.31 320 GLY A N 1
ATOM 2484 C CA . GLY A 1 320 ? 7.236 1.465 8.293 1.00 70.31 320 GLY A CA 1
ATOM 2485 C C . GLY A 1 320 ? 6.595 0.138 7.884 1.00 70.31 320 GLY A C 1
ATOM 2486 O O . GLY A 1 320 ? 5.692 0.067 7.050 1.00 70.31 320 GLY A O 1
ATOM 2487 N N . SER A 1 321 ? 7.132 -0.937 8.458 1.00 83.88 321 SER A N 1
ATOM 2488 C CA . SER A 1 321 ? 6.646 -2.307 8.274 1.00 83.88 321 SER A CA 1
ATOM 2489 C C . SER A 1 321 ? 5.448 -2.608 9.179 1.00 83.88 321 SER A C 1
ATOM 2491 O O . SER A 1 321 ? 5.195 -1.887 10.144 1.00 83.88 321 SER A O 1
ATOM 2493 N N . LEU A 1 322 ? 4.745 -3.714 8.908 1.00 90.19 322 LEU A N 1
ATOM 2494 C CA . LEU A 1 322 ? 3.612 -4.168 9.721 1.00 90.19 322 LEU A CA 1
ATOM 2495 C C . LEU A 1 322 ? 3.909 -4.158 11.240 1.00 90.19 322 LEU A C 1
ATOM 2497 O O . LEU A 1 322 ? 3.109 -3.569 11.961 1.00 90.19 322 LEU A O 1
ATOM 2501 N N . PRO A 1 323 ? 5.043 -4.691 11.750 1.00 92.94 323 PRO A N 1
ATOM 2502 C CA . PRO A 1 323 ? 5.384 -4.596 13.174 1.00 92.94 323 PRO A CA 1
ATOM 2503 C C . PRO A 1 323 ? 5.333 -3.179 13.763 1.00 92.94 323 PRO A C 1
ATOM 2505 O O . PRO A 1 323 ? 4.808 -3.002 14.859 1.00 92.94 323 PRO A O 1
ATOM 2508 N N . HIS A 1 324 ? 5.803 -2.165 13.026 1.00 93.25 324 HIS A N 1
ATOM 2509 C CA . HIS A 1 324 ? 5.751 -0.771 13.478 1.00 93.25 324 HIS A CA 1
ATOM 2510 C C . HIS A 1 324 ? 4.304 -0.283 13.601 1.00 93.25 324 HIS A C 1
ATOM 2512 O O . HIS A 1 324 ? 3.945 0.334 14.598 1.00 93.25 324 HIS A O 1
ATOM 2518 N N . THR A 1 325 ? 3.451 -0.613 12.624 1.00 95.75 325 THR A N 1
ATOM 2519 C CA . THR A 1 325 ? 2.014 -0.299 12.672 1.00 95.75 325 THR A CA 1
ATOM 2520 C C . THR A 1 325 ? 1.321 -0.955 13.867 1.00 95.75 325 THR A C 1
ATOM 2522 O O . THR A 1 325 ? 0.471 -0.332 14.496 1.00 95.75 325 THR A O 1
ATOM 2525 N N . LEU A 1 326 ? 1.677 -2.200 14.200 1.00 96.69 326 LEU A N 1
ATOM 2526 C CA . LEU A 1 326 ? 1.092 -2.910 15.343 1.00 96.69 326 LEU A CA 1
ATOM 2527 C C . LEU A 1 326 ? 1.534 -2.305 16.683 1.00 96.69 326 LEU A C 1
ATOM 2529 O O . LEU A 1 326 ? 0.712 -2.168 17.591 1.00 96.69 326 LEU A O 1
ATOM 2533 N N . ALA A 1 327 ? 2.810 -1.928 16.802 1.00 96.81 327 ALA A N 1
ATOM 2534 C CA . ALA A 1 327 ? 3.342 -1.267 17.991 1.00 96.81 327 ALA A CA 1
ATOM 2535 C C . ALA A 1 327 ? 2.681 0.103 18.214 1.00 96.81 327 ALA A C 1
ATOM 2537 O O . ALA A 1 327 ? 2.196 0.381 19.310 1.00 96.81 327 ALA A O 1
ATOM 2538 N N . ASP A 1 328 ? 2.571 0.907 17.155 1.00 97.56 328 ASP A N 1
ATOM 2539 C CA . ASP A 1 328 ? 1.893 2.205 17.176 1.00 97.56 328 ASP A CA 1
ATOM 2540 C C . ASP A 1 328 ? 0.416 2.089 17.593 1.00 97.56 328 ASP A C 1
ATOM 2542 O O . ASP A 1 328 ? -0.037 2.767 18.514 1.00 97.56 328 ASP A O 1
ATOM 2546 N N . ALA A 1 329 ? -0.326 1.158 16.987 1.00 98.06 329 ALA A N 1
ATOM 2547 C CA . ALA A 1 329 ? -1.723 0.906 17.332 1.00 98.06 329 ALA A CA 1
ATOM 2548 C C . ALA A 1 329 ? -1.908 0.450 18.789 1.00 98.06 329 ALA A C 1
ATOM 2550 O O . ALA A 1 329 ? -2.898 0.804 19.436 1.00 98.06 329 ALA A O 1
ATOM 2551 N N . THR A 1 330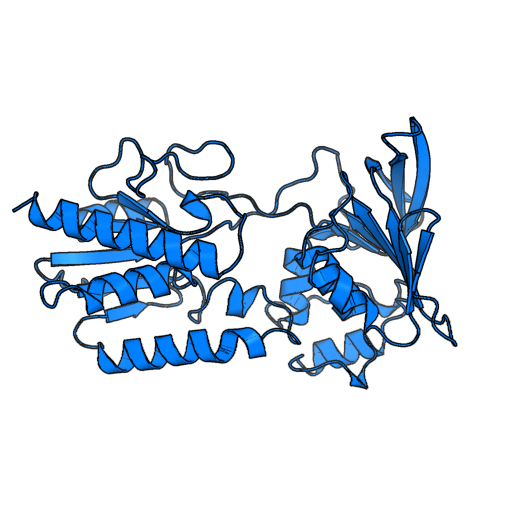 ? -0.944 -0.309 19.319 1.00 98.19 330 THR A N 1
ATOM 2552 C CA . THR A 1 330 ? -0.914 -0.731 20.726 1.00 98.19 330 THR A CA 1
ATOM 2553 C C . THR A 1 330 ? -0.660 0.456 21.655 1.00 98.19 330 THR A C 1
ATOM 2555 O O . THR A 1 330 ? -1.320 0.568 22.688 1.00 98.19 330 THR A O 1
ATOM 2558 N N . GLN A 1 331 ? 0.252 1.362 21.289 1.00 98.25 331 GLN A N 1
ATOM 2559 C CA . GLN A 1 331 ? 0.502 2.595 22.037 1.00 98.25 331 GLN A CA 1
ATOM 2560 C C . GLN A 1 331 ? -0.758 3.463 22.086 1.00 98.25 331 GLN A C 1
ATOM 2562 O O . GLN A 1 331 ? -1.199 3.803 23.180 1.00 98.25 331 GLN A O 1
ATOM 2567 N N . THR A 1 332 ? -1.386 3.736 20.937 1.00 98.56 332 THR A N 1
ATOM 2568 C CA . THR A 1 332 ? -2.626 4.525 20.879 1.00 98.56 332 THR A CA 1
ATOM 2569 C C . THR A 1 332 ? -3.739 3.884 21.719 1.00 98.56 332 THR A C 1
ATOM 2571 O O . THR A 1 332 ? -4.416 4.578 22.472 1.00 98.56 332 THR A O 1
ATOM 2574 N N . ALA A 1 333 ? -3.906 2.556 21.673 1.00 98.38 333 ALA A N 1
ATOM 2575 C CA . ALA A 1 333 ? -4.882 1.858 22.514 1.00 98.38 333 ALA A CA 1
ATOM 2576 C C . ALA A 1 333 ? -4.611 2.034 24.021 1.00 98.38 333 ALA A C 1
ATOM 2578 O O . ALA A 1 333 ? -5.546 2.219 24.797 1.00 98.38 333 ALA A O 1
ATOM 2579 N N . ASN A 1 334 ? -3.345 2.015 24.447 1.00 97.94 334 ASN A N 1
ATOM 2580 C CA . ASN A 1 334 ? -2.987 2.268 25.846 1.00 97.94 334 ASN A CA 1
ATOM 2581 C C . ASN A 1 334 ? -3.302 3.706 26.267 1.00 97.94 334 ASN A C 1
ATOM 2583 O O . ASN A 1 334 ? -3.799 3.914 27.372 1.00 97.94 334 ASN A O 1
ATOM 2587 N N . THR A 1 335 ? -3.052 4.672 25.382 1.00 98.06 335 THR A N 1
ATOM 2588 C CA . THR A 1 335 ? -3.406 6.081 25.581 1.00 98.06 335 THR A CA 1
ATOM 2589 C C . THR A 1 335 ? -4.910 6.239 25.813 1.00 98.06 335 THR A C 1
ATOM 2591 O O . THR A 1 335 ? -5.311 6.830 26.810 1.00 98.06 335 THR A O 1
ATOM 2594 N N . ILE A 1 336 ? -5.741 5.621 24.964 1.00 97.25 336 ILE A N 1
ATOM 2595 C CA . ILE A 1 336 ? -7.208 5.647 25.095 1.00 97.25 336 ILE A CA 1
ATOM 2596 C C . ILE A 1 336 ? -7.649 5.094 26.455 1.00 97.25 336 ILE A C 1
ATOM 2598 O O . ILE A 1 336 ? -8.436 5.723 27.156 1.00 97.25 336 ILE A O 1
ATOM 2602 N N . LEU A 1 337 ? -7.114 3.939 26.863 1.00 95.88 337 LEU A N 1
ATOM 2603 C CA . LEU A 1 337 ? -7.451 3.339 28.159 1.00 95.88 337 LEU A CA 1
ATOM 2604 C C . LEU A 1 337 ? -7.022 4.211 29.344 1.00 95.88 337 LEU A C 1
ATOM 2606 O O . LEU A 1 337 ? -7.689 4.191 30.376 1.00 95.88 337 LEU A O 1
ATOM 2610 N N . SER A 1 338 ? -5.917 4.949 29.222 1.00 95.00 338 SER A N 1
ATOM 2611 C CA . SER A 1 338 ? -5.496 5.914 30.241 1.00 95.00 338 SER A CA 1
ATOM 2612 C C . SER A 1 338 ? -6.487 7.073 30.345 1.00 95.00 338 SER A C 1
ATOM 2614 O O . SER A 1 338 ? -6.920 7.409 31.444 1.00 95.00 338 SER A O 1
ATOM 2616 N N . ASP A 1 339 ? -6.895 7.639 29.211 1.00 94.50 339 ASP A N 1
ATOM 2617 C CA . ASP A 1 339 ? -7.799 8.793 29.168 1.00 94.50 339 ASP A CA 1
ATOM 2618 C C . ASP A 1 339 ? -9.201 8.441 29.683 1.00 94.50 339 ASP A C 1
ATOM 2620 O O . ASP A 1 339 ? -9.793 9.194 30.457 1.00 94.50 339 ASP A O 1
ATOM 2624 N N . MET A 1 340 ? -9.703 7.251 29.333 1.00 90.81 340 MET A N 1
ATOM 2625 C CA . MET A 1 340 ? -10.996 6.743 29.809 1.00 90.81 340 MET A CA 1
ATOM 2626 C C . MET A 1 340 ? -11.019 6.437 31.313 1.00 90.81 340 MET A C 1
ATOM 2628 O O . MET A 1 340 ? -12.095 6.348 31.893 1.00 90.81 340 MET A O 1
ATOM 2632 N N . LYS A 1 341 ? -9.861 6.249 31.960 1.00 87.31 341 LYS A N 1
ATOM 2633 C CA . LYS A 1 341 ? -9.783 6.125 33.427 1.00 87.31 341 LYS A CA 1
ATOM 2634 C C . LYS A 1 341 ? -9.816 7.480 34.129 1.00 87.31 341 LYS A C 1
ATOM 2636 O O . LYS A 1 341 ? -10.213 7.545 35.284 1.00 87.31 341 LYS A O 1
ATOM 2641 N N . GLN A 1 342 ? -9.360 8.531 33.450 1.00 81.56 342 GLN A N 1
ATOM 2642 C CA . GLN A 1 342 ? -9.277 9.891 33.988 1.00 81.56 342 GLN A CA 1
ATOM 2643 C C . GLN A 1 342 ? -10.552 10.705 33.736 1.00 81.56 342 GLN A C 1
ATOM 2645 O O . GLN A 1 342 ? -10.772 11.709 34.406 1.00 81.56 342 GLN A O 1
ATOM 2650 N N . SER A 1 343 ? -11.382 10.277 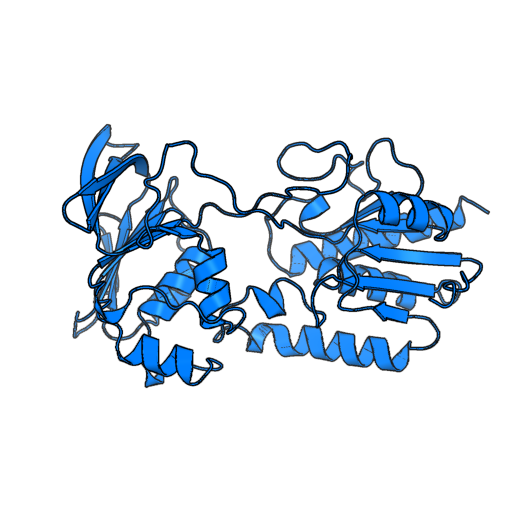32.783 1.00 66.94 343 SER A N 1
ATOM 2651 C CA . SER A 1 343 ? -12.676 10.883 32.461 1.00 66.94 343 SER A CA 1
ATOM 2652 C C . SER A 1 343 ? -13.802 9.989 33.009 1.00 66.94 343 SER A C 1
ATOM 2654 O O . SER A 1 343 ? -14.120 9.001 32.343 1.00 66.94 343 SER A O 1
ATOM 2656 N N . PRO A 1 344 ? -14.327 10.255 34.224 1.00 49.09 344 PRO A N 1
ATOM 2657 C CA . PRO A 1 344 ? -15.357 9.430 34.862 1.00 49.09 344 PRO A CA 1
ATOM 2658 C C . PRO A 1 344 ? -16.684 9.391 34.098 1.00 49.09 344 PRO A C 1
ATOM 2660 O O . PRO A 1 344 ? -17.044 10.414 33.467 1.00 49.09 344 PRO A O 1
#

Nearest PDB structures (foldseek):
  1e1n-assembly1_A  TM=8.976E-01  e=4.983E-26  Bos taurus
  1lqu-assembly1_A  TM=8.914E-01  e=3.763E-26  Mycobacterium tuberculosis
  2c7g-assembly1_A-2  TM=8.868E-01  e=1.034E-25  Mycobacterium tuberculosis
  1lqu-assembly2_B  TM=8.821E-01  e=2.402E-25  Mycobacterium tuberculosis
  3lb8-assembly2_B  TM=5.939E-01  e=6.278E-11  Pseudomonas putida

Secondary structure (DSSP, 8-state):
-------SSEEEEE--SHHHHHHHHHHHHH-SS-EEEEE-SSSSS-THHHHTS-GGGTHHHHHHHHHHHHHHHHTTTTEEEE-S----HHHHHHHHHHSSEEEE-----EEPPPSS----STTEEEHHHHHHHHTTSSSPPP-GGG-SEEEEE--SHHHHHHHHHHHS-GGG--S--HHHHHHHHS----EEEEE-SS---TT-HHHHHHTT-TTEEEEETTEEEE--SS-SEEEEEE-SEEEEEEEEETTEEEEEEEETTT--EEEEEESEEEE---EE---SS---EETTEE-B-SSSBBTT-TTEEE-THHHH-S-S-HHHHHHHHHHHHHHHHHHHHH--

Foldseek 3Di:
DPPDPQQPAEEEEEALALLSLLLQVLQVVVDVRYAYEYEYLAPDHHPCLQQPDFQLCNVVCPVVRVVSVVVCVVCVVRYHYYYNGHQFAVNVVVCLVRHLFYEYAPAFDAADDDPADADPDLQEAELSVLSCCQSVVDPDDRPFLQWQEEEEEEDDLSSLSSVCQLQADLVSDHRGDPSSSVSSNSGNHQEYEYAAQADDDPPDVSNVVSQPGALEFEDEPPRTPDDHPHNSHYYYYYPNWDFPDWDDDPQWIWTFIAHPPVRDTDIDITNHYYYHHDGANPDSYPAPDDPRAADDPQQFHGPPDPNYGYADCNHVNNDDDSVVRSVRSSSNSVVNVVVVVVVD

Sequence (344 aa):
MEPLQALQKSVGIVGCGPAGMATAKTLLRKTKDISVDMFDKKELSGGMIRYGVAPDHEDRYKSFIRAFDEFAKTNKDRLGVFHRREIEKEALSEMRRKYSAVVLCTGAQKQKALDIPTPNTPLIWPAAKVVGWYKNQHKESPPLPAASHVAVIGGGNVALDIARMLLKSPKDLVNVSPEVGAALKESAVSKITIFRRAPRPETNQALKELRDLPDTLIAENSRVIKQPPNNRKTLQIETPVKIEKIREESGKIILSVRNTETQTTKDITCDFLIVSTGYELGSPFPLSFSDNHFLHDGFGRVAGEKNLYAAGWCKTGPRGSLPHTLADATQTANTILSDMKQSP

Solvent-accessible surface area (backbone atoms only — not comparable to full-atom values): 18510 Å² total; per-residue (Å²): 132,85,80,82,80,66,57,99,39,23,35,38,28,41,19,40,15,60,19,26,51,33,23,52,53,46,45,58,72,76,42,86,78,52,36,37,39,32,28,20,57,47,82,62,72,30,39,56,64,60,66,58,47,52,53,80,53,33,75,82,42,47,63,60,49,52,60,44,56,54,48,42,66,78,34,52,94,40,38,49,76,41,54,64,37,69,78,50,54,70,52,48,61,52,47,58,74,64,23,70,29,32,35,40,17,67,30,46,71,31,72,45,76,71,102,55,74,70,70,94,50,94,50,58,42,50,40,70,55,57,44,29,27,58,64,68,73,48,86,71,73,78,71,33,66,77,15,42,31,36,36,30,42,26,74,45,65,68,38,47,48,51,52,47,66,64,59,50,53,69,89,77,64,45,81,55,49,72,67,48,49,51,51,62,61,54,37,44,48,34,33,38,39,32,38,15,70,60,79,75,67,86,82,40,62,63,65,52,59,54,72,70,46,73,43,34,28,30,28,47,63,93,45,76,77,38,83,44,96,49,65,77,24,38,41,41,34,41,58,35,29,44,79,76,46,49,45,75,56,96,88,28,40,37,36,34,38,28,31,73,83,82,68,48,69,47,79,47,78,26,43,30,39,33,46,30,69,51,58,28,25,72,69,80,51,101,62,65,64,56,93,46,14,44,41,51,75,86,53,23,43,31,61,97,43,82,57,33,29,31,19,21,23,25,41,73,13,80,63,80,56,71,70,55,28,40,53,45,6,39,47,23,31,51,47,51,57,52,51,60,69,73,52,128

Radius of gyration: 22.33 Å; Cα contacts (8 Å, |Δi|>4): 693; chains: 1; bounding box: 58×42×67 Å